Protein AF-A0A2N9M0S9-F1 (afdb_monomer)

pLDDT: mean 70.55, std 29.04, range [29.02, 98.88]

Sequence (206 aa):
MAILRTVIAQSRFFISEGKENEMFEHGRRMKRHKRWPGWGDGHPGAPGHAVKNKRIHSGRSGEYCVLVGPIPHIPTKKRGGLVMPTTIGRVECRNFSAPNEVRTFEKGKVEIVNVGGATIGRATFEPGWKWSTCVKPIAKTGSCQAAHFGYQVSGTMVTRMDDGTESTTRAGDAVSLPPGHDAWVVGNEPVVFVDFQGMVDYAKKR

Nearest PDB structures (foldseek):
  2i45-assembly1_A  TM=6.697E-01  e=2.280E-04  Neisseria meningitidis
  2i45-assembly3_E  TM=6.441E-01  e=2.280E-04  Neisseria meningitidis
  2i45-assembly4_H  TM=6.434E-01  e=4.816E-04  Neisseria meningitidis
  3bcw-assembly1_A  TM=4.799E-01  e=2.162E-04  Bordetella bronchiseptica RB50
  1o5u-assembly2_B  TM=5.675E-01  e=7.337E-03  Thermotoga maritima

Foldseek 3Di:
DDDDDDDDDDDDDDDDDDDDDDDDDDDDPDDDDDDDDDDDDDDDDDDDDDDDDDDDDDDDDDDDDDDPDDDPDDPPPPPPPPPPPPPVDDDDDDDLVDAPDWFDKVQKIWGWHQTPNFIKIKIKGFAFDKCVVIQCVQVVDPAAQFWWWWAKQAAKKWKAFQVGDIDIDGHGDTDTGHGGIMMHTDDGMIIIIMTGGRPPCGNPHD

Solvent-accessible surface area (backbone atoms only — not comparable to full-atom values): 13713 Å² total; per-residue (Å²): 136,85,89,84,88,85,90,90,81,88,90,82,87,87,86,77,89,79,80,87,77,88,75,81,89,75,90,75,85,80,77,93,79,78,86,83,83,75,94,76,88,83,86,87,90,83,88,88,82,86,82,87,79,92,79,84,90,81,87,82,92,77,89,82,82,93,75,90,70,84,80,80,82,77,77,82,73,75,78,73,74,82,76,69,81,75,67,80,74,70,92,71,86,82,52,83,92,68,42,79,44,78,42,77,53,64,52,34,40,36,35,28,39,77,49,91,94,42,58,38,24,41,35,40,33,33,54,76,23,32,39,71,74,43,39,26,83,66,68,73,48,95,48,44,70,54,44,37,35,32,40,27,70,33,32,30,38,41,37,35,34,78,90,65,56,72,50,76,50,38,53,76,38,76,45,81,42,68,52,41,28,41,40,32,41,47,66,85,44,45,29,32,36,40,26,64,59,31,48,88,67,58,79,54,83,128

Organism: NCBI:txid2043161

Secondary structure (DSSP, 8-state):
-----------------------------PPP--PPP------------PPP----------------PPPP-----------------------TTS-SEEEEETTEEEEEEEETTEEEEEEEE-TT-BHHHHTHHHH-SSSB---EEEEEEESEEEEEETTS-EEEEETT-EEEE-SSEEEEEESSSPEEEEESSTTSSTT---

Structure (mmCIF, N/CA/C/O backbone):
data_AF-A0A2N9M0S9-F1
#
_entry.id   AF-A0A2N9M0S9-F1
#
loop_
_atom_site.group_PDB
_atom_site.id
_atom_site.type_symbol
_atom_site.label_atom_id
_atom_site.label_alt_id
_atom_site.label_comp_id
_atom_site.label_asym_id
_atom_site.label_entity_id
_atom_site.label_seq_id
_atom_site.pdbx_PDB_ins_code
_atom_site.Cartn_x
_atom_site.Cartn_y
_atom_site.Cartn_z
_atom_site.occupancy
_atom_site.B_iso_or_equiv
_atom_site.auth_seq_id
_atom_site.auth_comp_id
_atom_site.auth_asym_id
_atom_site.auth_atom_id
_atom_site.pdbx_PDB_model_num
ATOM 1 N N . MET A 1 1 ? 54.309 28.432 13.542 1.00 41.88 1 MET A N 1
ATOM 2 C CA . MET A 1 1 ? 53.401 27.853 12.526 1.00 41.88 1 MET A CA 1
ATOM 3 C C . MET A 1 1 ? 53.311 26.354 12.809 1.00 41.88 1 MET A C 1
ATOM 5 O O . MET A 1 1 ? 54.205 25.633 12.415 1.00 41.88 1 MET A O 1
ATOM 9 N N . ALA A 1 2 ? 52.542 25.877 13.788 1.00 37.53 2 ALA A N 1
ATOM 10 C CA . ALA A 1 2 ? 51.081 25.769 13.849 1.00 37.53 2 ALA A CA 1
ATOM 11 C C . ALA A 1 2 ? 50.484 24.848 12.758 1.00 37.53 2 ALA A C 1
ATOM 13 O O . ALA A 1 2 ? 50.582 25.190 11.585 1.00 37.53 2 ALA A O 1
ATOM 14 N N . ILE A 1 3 ? 49.774 23.796 13.228 1.00 40.12 3 ILE A N 1
ATOM 15 C CA . ILE A 1 3 ? 48.717 22.986 12.564 1.00 40.12 3 ILE A CA 1
ATOM 16 C C . ILE A 1 3 ? 49.263 21.752 11.782 1.00 40.12 3 ILE A C 1
ATOM 18 O O . ILE A 1 3 ? 50.132 21.920 10.945 1.00 40.12 3 ILE A O 1
ATOM 22 N N . LEU A 1 4 ? 48.886 20.473 11.996 1.00 40.91 4 LEU A N 1
ATOM 23 C CA . LEU A 1 4 ? 47.647 19.840 12.491 1.00 40.91 4 LEU A CA 1
ATOM 24 C C . LEU A 1 4 ? 47.914 18.431 13.109 1.00 40.91 4 LEU A C 1
ATOM 26 O O . LEU A 1 4 ? 48.741 17.671 12.611 1.00 40.91 4 LEU A O 1
ATOM 30 N N . ARG A 1 5 ? 47.169 18.088 14.172 1.00 44.50 5 ARG A N 1
ATOM 31 C CA . ARG A 1 5 ? 47.018 16.760 14.821 1.00 44.50 5 ARG A CA 1
ATOM 32 C C . ARG A 1 5 ? 46.040 15.883 13.992 1.00 44.50 5 ARG A C 1
ATOM 34 O O . ARG A 1 5 ? 45.264 16.438 13.228 1.00 44.50 5 ARG A O 1
ATOM 41 N N . THR A 1 6 ? 45.997 14.545 14.056 1.00 39.38 6 THR A N 1
ATOM 42 C CA . THR A 1 6 ? 45.173 13.795 15.036 1.00 39.38 6 THR A CA 1
ATOM 43 C C . THR A 1 6 ? 45.183 12.278 14.722 1.00 39.38 6 THR A C 1
ATOM 45 O O . THR A 1 6 ? 44.753 11.866 13.654 1.00 39.38 6 THR A O 1
ATOM 48 N N . VAL A 1 7 ? 45.676 11.492 15.691 1.00 36.69 7 VAL A N 1
ATOM 49 C CA . VAL A 1 7 ? 45.166 10.217 16.263 1.00 36.69 7 VAL A CA 1
ATOM 50 C C . VAL A 1 7 ? 44.719 9.063 15.338 1.00 36.69 7 VAL A C 1
ATOM 52 O O . VAL A 1 7 ? 43.603 9.049 14.833 1.00 36.69 7 VAL A O 1
ATOM 55 N N . ILE A 1 8 ? 45.520 7.987 15.314 1.00 37.22 8 ILE A N 1
ATOM 56 C CA . ILE A 1 8 ? 45.056 6.596 15.154 1.00 37.22 8 ILE A CA 1
ATOM 57 C C . ILE A 1 8 ? 45.648 5.790 16.314 1.00 37.22 8 ILE A C 1
ATOM 59 O O . ILE A 1 8 ? 46.838 5.482 16.313 1.00 37.22 8 ILE A O 1
ATOM 63 N N . ALA A 1 9 ? 44.833 5.467 17.317 1.00 33.12 9 ALA A N 1
ATOM 64 C CA . ALA A 1 9 ? 45.168 4.455 18.309 1.00 33.12 9 ALA A CA 1
ATOM 65 C C . ALA A 1 9 ? 43.898 3.864 18.941 1.00 33.12 9 ALA A C 1
ATOM 67 O O . ALA A 1 9 ? 42.982 4.593 19.301 1.00 33.12 9 ALA A O 1
ATOM 68 N N . GLN A 1 10 ? 43.956 2.543 19.139 1.00 31.34 10 GLN A N 1
ATOM 69 C CA . GLN A 1 10 ? 43.186 1.716 20.077 1.00 31.34 10 GLN A CA 1
ATOM 70 C C . GLN A 1 10 ? 41.799 1.219 19.649 1.00 31.34 10 GLN A C 1
ATOM 72 O O . GLN A 1 10 ? 40.790 1.896 19.781 1.00 31.34 10 GLN A O 1
ATOM 77 N N . SER A 1 11 ? 41.757 -0.061 19.264 1.00 32.09 11 SER A N 1
ATOM 78 C CA . SER A 1 11 ? 40.675 -1.000 19.605 1.00 32.09 11 SER A CA 1
ATOM 79 C C . SER A 1 11 ? 41.199 -2.439 19.484 1.00 32.09 11 SER A C 1
ATOM 81 O O . SER A 1 11 ? 40.995 -3.126 18.487 1.00 32.09 11 SER A O 1
ATOM 83 N N . ARG A 1 12 ? 41.937 -2.894 20.497 1.00 40.06 12 ARG A N 1
ATOM 84 C CA . ARG A 1 12 ? 42.075 -4.315 20.850 1.00 40.06 12 ARG A CA 1
ATOM 85 C C . ARG A 1 12 ? 41.788 -4.416 22.347 1.00 40.06 12 ARG A C 1
ATOM 87 O O . ARG A 1 12 ? 42.143 -3.495 23.071 1.00 40.06 12 ARG A O 1
ATOM 94 N N . PHE A 1 13 ? 41.224 -5.552 22.751 1.00 29.52 13 PHE A N 1
ATOM 95 C CA . PHE A 1 13 ? 40.840 -5.966 24.109 1.00 29.52 13 PHE A CA 1
ATOM 96 C C . PHE A 1 13 ? 39.445 -5.559 24.602 1.00 29.52 13 PHE A C 1
ATOM 98 O O . PHE A 1 13 ? 39.276 -4.598 25.338 1.00 29.52 13 PHE A O 1
ATOM 105 N N . PHE A 1 14 ? 38.467 -6.410 24.280 1.00 30.86 14 PHE A N 1
ATOM 106 C CA . PHE A 1 14 ? 37.635 -7.062 25.297 1.00 30.86 14 PHE A CA 1
ATOM 107 C C . PHE A 1 14 ? 37.153 -8.409 24.724 1.00 30.86 14 PHE A C 1
ATOM 109 O O . PHE A 1 14 ? 36.133 -8.491 24.051 1.00 30.86 14 PHE A O 1
ATOM 116 N N . ILE A 1 15 ? 37.955 -9.462 24.909 1.00 33.12 15 ILE A N 1
ATOM 117 C CA . ILE A 1 15 ? 37.473 -10.847 24.860 1.00 33.12 15 ILE A CA 1
ATOM 118 C C . ILE A 1 15 ? 37.340 -11.236 26.328 1.00 33.12 15 ILE A C 1
ATOM 120 O O . ILE A 1 15 ? 38.349 -11.476 26.986 1.00 33.12 15 ILE A O 1
ATOM 124 N N . SER A 1 16 ? 36.116 -11.211 26.854 1.00 33.72 16 SER A N 1
ATOM 125 C CA . SER A 1 16 ? 35.796 -11.901 28.101 1.00 33.72 16 SER A CA 1
ATOM 126 C C . SER A 1 16 ? 35.038 -13.172 27.755 1.00 33.72 16 SER A C 1
ATOM 128 O O . SER A 1 16 ? 33.966 -13.129 27.152 1.00 33.72 16 SER A O 1
ATOM 130 N N . GLU A 1 17 ? 35.638 -14.284 28.147 1.00 36.75 17 GLU A N 1
ATOM 131 C CA . GLU A 1 17 ? 35.050 -15.612 28.215 1.00 36.75 17 GLU A CA 1
ATOM 132 C C . GLU A 1 17 ? 33.728 -15.592 28.996 1.00 36.75 17 GLU A C 1
ATOM 134 O O . GLU A 1 17 ? 33.606 -14.931 30.029 1.00 36.75 17 GLU A O 1
ATOM 139 N N . GLY A 1 18 ? 32.734 -16.336 28.509 1.00 30.92 18 GLY A N 1
ATOM 140 C CA . GLY A 1 18 ? 31.410 -16.351 29.120 1.00 30.92 18 GLY A CA 1
ATOM 141 C C . GLY A 1 18 ? 30.450 -17.372 28.520 1.00 30.92 18 GLY A C 1
ATOM 142 O O . GLY A 1 18 ? 29.408 -16.988 28.014 1.00 30.92 18 GLY A O 1
ATOM 143 N N . LYS A 1 19 ? 30.817 -18.655 28.627 1.00 35.06 19 LYS A N 1
ATOM 144 C CA . LYS A 1 19 ? 29.935 -19.837 28.734 1.00 35.06 19 LYS A CA 1
ATOM 145 C C . LYS A 1 19 ? 28.853 -20.011 27.656 1.00 35.06 19 LYS A C 1
ATOM 147 O O . LYS A 1 19 ? 27.698 -19.630 27.828 1.00 35.06 19 LYS A O 1
ATOM 152 N N . GLU A 1 20 ? 29.229 -20.731 26.603 1.00 34.38 20 GLU A N 1
ATOM 153 C CA . GLU A 1 20 ? 28.289 -21.471 25.764 1.00 34.38 20 GLU A CA 1
ATOM 154 C C . GLU A 1 20 ? 27.686 -22.620 26.584 1.00 34.38 20 GLU A C 1
ATOM 156 O O . GLU A 1 20 ? 28.400 -23.464 27.126 1.00 34.38 20 GLU A O 1
ATOM 161 N N . ASN A 1 21 ? 26.361 -22.604 26.716 1.00 32.84 21 ASN A N 1
ATOM 162 C CA . ASN A 1 21 ? 25.599 -23.689 27.310 1.00 32.84 21 ASN A CA 1
ATOM 163 C C . ASN A 1 21 ? 25.527 -24.867 26.337 1.00 32.84 21 ASN A C 1
ATOM 165 O O . ASN A 1 21 ? 25.178 -24.711 25.166 1.00 32.84 21 ASN A O 1
ATOM 169 N N . GLU A 1 22 ? 25.805 -26.042 26.890 1.00 33.47 22 GLU A N 1
ATOM 170 C CA . GLU A 1 22 ? 25.555 -27.364 26.336 1.00 33.47 22 GLU A CA 1
ATOM 171 C C . GLU A 1 22 ? 24.179 -27.448 25.658 1.00 33.47 22 GLU A C 1
ATOM 173 O O . GLU A 1 22 ? 23.135 -27.327 26.301 1.00 33.47 22 GLU A O 1
ATOM 178 N N . MET A 1 23 ? 24.166 -27.735 24.356 1.00 31.09 23 MET A N 1
ATOM 179 C CA . MET A 1 23 ? 23.017 -28.362 23.713 1.00 31.09 23 MET A CA 1
ATOM 180 C C . MET A 1 23 ? 23.397 -29.783 23.326 1.00 31.09 23 MET A C 1
ATOM 182 O O . MET A 1 23 ? 24.217 -30.026 22.444 1.00 31.09 23 MET A O 1
ATOM 186 N N . PHE A 1 24 ? 22.762 -30.700 24.048 1.00 30.70 24 PHE A N 1
ATOM 187 C CA . PHE A 1 24 ? 22.752 -32.136 23.855 1.00 30.70 24 PHE A CA 1
ATOM 188 C C . PHE A 1 24 ? 22.656 -32.547 22.382 1.00 30.70 24 PHE A C 1
ATOM 190 O O . PHE A 1 24 ? 21.741 -32.161 21.650 1.00 30.70 24 PHE A O 1
ATOM 197 N N . GLU A 1 25 ? 23.565 -33.443 22.001 1.00 32.78 25 GLU A N 1
ATOM 198 C CA . GLU A 1 25 ? 23.401 -34.356 20.882 1.00 32.78 25 GLU A CA 1
ATOM 199 C C . GLU A 1 25 ? 22.071 -35.101 21.007 1.00 32.78 25 GLU A C 1
ATOM 201 O O . GLU A 1 25 ? 21.871 -35.847 21.959 1.00 32.78 25 GLU A O 1
ATOM 206 N N . HIS A 1 26 ? 21.197 -34.981 20.009 1.00 35.78 26 HIS A N 1
ATOM 207 C CA . HIS A 1 26 ? 20.293 -36.057 19.607 1.00 35.78 26 HIS A CA 1
ATOM 208 C C . HIS A 1 26 ? 20.292 -36.123 18.080 1.00 35.78 26 HIS A C 1
ATOM 210 O O . HIS A 1 26 ? 19.518 -35.469 17.380 1.00 35.78 26 HIS A O 1
ATOM 216 N N . GLY A 1 27 ? 21.205 -36.941 17.557 1.00 31.27 27 GLY A N 1
ATOM 217 C CA . GLY A 1 27 ? 21.212 -37.334 16.161 1.00 31.27 27 GLY A CA 1
ATOM 218 C C . GLY A 1 27 ? 19.911 -38.048 15.798 1.00 31.27 27 GLY A C 1
ATOM 219 O O . GLY A 1 27 ? 19.602 -39.121 16.314 1.00 31.27 27 GLY A O 1
ATOM 220 N N . ARG A 1 28 ? 19.164 -37.497 14.840 1.00 35.06 28 ARG A N 1
ATOM 221 C CA . ARG A 1 28 ? 18.176 -38.269 14.082 1.00 35.06 28 ARG A CA 1
ATOM 222 C C . ARG A 1 28 ? 18.403 -38.057 12.591 1.00 35.06 28 ARG A C 1
ATOM 224 O O . ARG A 1 28 ? 17.816 -37.205 11.936 1.00 35.06 28 ARG A O 1
ATOM 231 N N . ARG A 1 29 ? 19.308 -38.887 12.072 1.00 32.12 29 ARG A N 1
ATOM 232 C CA . ARG A 1 29 ? 19.554 -39.162 10.654 1.00 32.12 29 ARG A CA 1
ATOM 233 C C . ARG A 1 29 ? 18.227 -39.503 9.964 1.00 32.12 29 ARG A C 1
ATOM 235 O O . ARG A 1 29 ? 17.741 -40.627 10.092 1.00 32.12 29 ARG A O 1
ATOM 242 N N . MET A 1 30 ? 17.637 -38.558 9.228 1.00 30.66 30 MET A N 1
ATOM 243 C CA . MET A 1 30 ? 16.519 -38.872 8.336 1.00 30.66 30 MET A CA 1
ATOM 244 C C . MET A 1 30 ? 17.026 -39.728 7.174 1.00 30.66 30 MET A C 1
ATOM 246 O O . MET A 1 30 ? 17.926 -39.357 6.419 1.00 30.66 30 MET A O 1
ATOM 250 N N . LYS A 1 31 ? 16.461 -40.931 7.082 1.00 36.06 31 LYS A N 1
ATOM 251 C CA . LYS A 1 31 ? 16.725 -41.908 6.032 1.00 36.06 31 LYS A CA 1
ATOM 252 C C . LYS A 1 31 ? 16.157 -41.398 4.706 1.00 36.06 31 LYS A C 1
ATOM 254 O O . LYS A 1 31 ? 14.973 -41.097 4.606 1.00 36.06 31 LYS A O 1
ATOM 259 N N . ARG A 1 32 ? 17.005 -41.376 3.675 1.00 39.75 32 ARG A N 1
ATOM 260 C CA . ARG A 1 32 ? 16.612 -41.276 2.264 1.00 39.75 32 ARG A CA 1
ATOM 261 C C . ARG A 1 32 ? 15.725 -42.469 1.879 1.00 39.75 32 ARG A C 1
ATOM 263 O O . ARG A 1 32 ? 16.196 -43.599 1.867 1.00 39.75 32 ARG A O 1
ATOM 270 N N . HIS A 1 33 ? 14.480 -42.197 1.509 1.00 34.78 33 HIS A N 1
ATOM 271 C CA . HIS A 1 33 ? 13.558 -43.042 0.737 1.00 34.78 33 HIS A CA 1
ATOM 272 C C . HIS A 1 33 ? 12.594 -42.060 0.043 1.00 34.78 33 HIS A C 1
ATOM 274 O O . HIS A 1 33 ? 12.231 -41.068 0.655 1.00 34.78 33 HIS A O 1
ATOM 280 N N . LYS A 1 34 ? 12.131 -42.183 -1.199 1.00 36.47 34 LYS A N 1
ATOM 281 C CA . LYS A 1 34 ? 12.234 -43.176 -2.267 1.00 36.47 34 LYS A CA 1
ATOM 282 C C . LYS A 1 34 ? 11.991 -42.411 -3.582 1.00 36.47 34 LYS A C 1
ATOM 284 O O . LYS A 1 34 ? 11.296 -41.403 -3.617 1.00 36.47 34 LYS A O 1
ATOM 289 N N . ARG A 1 35 ? 12.601 -42.928 -4.640 1.00 29.08 35 ARG A N 1
ATOM 290 C CA . ARG A 1 35 ? 12.511 -42.543 -6.052 1.00 29.08 35 ARG A CA 1
ATOM 291 C C . ARG A 1 35 ? 11.054 -42.381 -6.528 1.00 29.08 35 ARG A C 1
ATOM 293 O O . ARG A 1 35 ? 10.244 -43.272 -6.295 1.00 29.08 35 ARG A O 1
ATOM 300 N N . TRP A 1 36 ? 10.768 -41.274 -7.215 1.00 30.86 36 TRP A N 1
ATOM 301 C CA . TRP A 1 36 ? 9.537 -41.047 -7.984 1.00 30.86 36 TRP A CA 1
ATOM 302 C C . TRP A 1 36 ? 9.470 -42.027 -9.171 1.00 30.86 36 TRP A C 1
ATOM 304 O O . TRP A 1 36 ? 10.466 -42.136 -9.895 1.00 30.86 36 TRP A O 1
ATOM 314 N N . PRO A 1 37 ? 8.354 -42.738 -9.407 1.00 36.66 37 PRO A N 1
ATOM 315 C CA . PRO A 1 37 ? 8.191 -43.530 -10.615 1.00 36.66 37 PRO A CA 1
ATOM 316 C C . PRO A 1 37 ? 7.578 -42.693 -11.747 1.00 36.66 37 PRO A C 1
ATOM 318 O O . PRO A 1 37 ? 6.464 -42.196 -11.633 1.00 36.66 37 PRO A O 1
ATOM 321 N N . GLY A 1 38 ? 8.370 -42.551 -12.813 1.00 30.20 38 GLY A N 1
ATOM 322 C CA . GLY A 1 38 ? 7.999 -42.725 -14.222 1.00 30.20 38 GLY A CA 1
ATOM 323 C C . GLY A 1 38 ? 6.682 -42.142 -14.733 1.00 30.20 38 GLY A C 1
ATOM 324 O O . GLY A 1 38 ? 5.616 -42.704 -14.507 1.00 30.20 38 GLY A O 1
ATOM 325 N N . TRP A 1 39 ? 6.810 -41.113 -15.571 1.00 30.34 39 TRP A N 1
ATOM 326 C CA . TRP A 1 39 ? 5.882 -40.852 -16.668 1.00 30.34 39 TRP A CA 1
ATOM 327 C C . TRP A 1 39 ? 6.002 -41.998 -17.680 1.00 30.34 39 TRP A C 1
ATOM 329 O O . TRP A 1 39 ? 7.109 -42.305 -18.123 1.00 30.34 39 TRP A O 1
ATOM 339 N N . GLY A 1 40 ? 4.886 -42.655 -17.985 1.00 31.81 40 GLY A N 1
ATOM 340 C CA . GLY A 1 40 ? 4.787 -43.716 -18.979 1.00 31.81 40 GLY A CA 1
ATOM 341 C C . GLY A 1 40 ? 3.592 -43.455 -19.887 1.00 31.81 40 GLY A C 1
ATOM 342 O O . GLY A 1 40 ? 2.483 -43.223 -19.409 1.00 31.81 40 GLY A O 1
ATOM 343 N N . ASP A 1 41 ? 3.870 -43.449 -21.183 1.00 40.00 41 ASP A N 1
ATOM 344 C CA . ASP A 1 41 ? 2.952 -43.216 -22.291 1.00 40.00 41 ASP A CA 1
ATOM 345 C C . ASP A 1 41 ? 1.941 -44.371 -22.477 1.00 40.00 41 ASP A C 1
ATOM 347 O O . ASP A 1 41 ? 2.271 -45.530 -22.228 1.00 40.00 41 ASP A O 1
ATOM 351 N N . GLY A 1 42 ? 0.748 -44.071 -23.018 1.00 30.19 42 GLY A N 1
ATOM 352 C CA . GLY A 1 42 ? -0.030 -45.035 -23.823 1.00 30.19 42 GLY A CA 1
ATOM 353 C C . GLY A 1 42 ? -1.433 -45.446 -23.331 1.00 30.19 42 GLY A C 1
ATOM 354 O O . GLY A 1 42 ? -1.583 -46.255 -22.425 1.00 30.19 42 GLY A O 1
ATOM 355 N N . HIS A 1 43 ? -2.461 -44.940 -24.028 1.00 34.31 43 HIS A N 1
ATOM 356 C CA . HIS A 1 43 ? -3.858 -45.432 -24.142 1.00 34.31 43 HIS A CA 1
ATOM 357 C C . HIS A 1 43 ? -3.949 -46.892 -24.689 1.00 34.31 43 HIS A C 1
ATOM 359 O O . HIS A 1 43 ? -2.917 -47.347 -25.182 1.00 34.31 43 HIS A O 1
ATOM 365 N N . PRO A 1 44 ? -5.115 -47.620 -24.731 1.00 42.62 44 PRO A N 1
ATOM 366 C CA . PRO A 1 44 ? -6.506 -47.130 -24.904 1.00 42.62 44 PRO A CA 1
ATOM 367 C C . PRO A 1 44 ? -7.668 -47.903 -24.206 1.00 42.62 44 PRO A C 1
ATOM 369 O O . PRO A 1 44 ? -7.521 -49.025 -23.738 1.00 42.62 44 PRO A O 1
ATOM 372 N N . GLY A 1 45 ? -8.879 -47.318 -24.273 1.00 29.02 45 GLY A N 1
ATOM 373 C CA . GLY A 1 45 ? -10.143 -48.060 -24.446 1.00 29.02 45 GLY A CA 1
ATOM 374 C C . GLY A 1 45 ? -11.099 -48.162 -23.246 1.00 29.02 45 GLY A C 1
ATOM 375 O O . GLY A 1 45 ? -10.924 -49.012 -22.382 1.00 29.02 45 GLY A O 1
ATOM 376 N N . ALA A 1 46 ? -12.195 -47.392 -23.262 1.00 36.81 46 ALA A N 1
ATOM 377 C CA . ALA A 1 46 ? -13.407 -47.691 -22.488 1.00 36.81 46 ALA A CA 1
ATOM 378 C C . ALA A 1 46 ? -14.667 -47.417 -23.345 1.00 36.81 46 ALA A C 1
ATOM 380 O O . ALA A 1 46 ? -14.691 -46.411 -24.061 1.00 36.81 46 ALA A O 1
ATOM 381 N N . PRO A 1 47 ? -15.692 -48.296 -23.330 1.00 39.25 47 PRO A N 1
ATOM 382 C CA . PRO A 1 47 ? -16.825 -48.235 -24.252 1.00 39.25 47 PRO A CA 1
ATOM 383 C C . PRO A 1 47 ? -17.960 -47.322 -23.766 1.00 39.25 47 PRO A C 1
ATOM 385 O O . PRO A 1 47 ? -18.269 -47.241 -22.578 1.00 39.25 47 PRO A O 1
ATOM 388 N N . GLY A 1 48 ? -18.600 -46.649 -24.725 1.00 30.33 48 GLY A N 1
ATOM 389 C CA . GLY A 1 48 ? -19.729 -45.751 -24.505 1.00 30.33 48 GLY A CA 1
ATOM 390 C C . GLY A 1 48 ? -21.062 -46.474 -24.301 1.00 30.33 48 GLY A C 1
ATOM 391 O O . GLY A 1 48 ? -21.389 -47.420 -25.014 1.00 30.33 48 GLY A O 1
ATOM 392 N N . HIS A 1 49 ? -21.870 -45.957 -23.375 1.00 34.59 49 HIS A N 1
ATOM 393 C CA . HIS A 1 49 ? -23.296 -46.257 -23.267 1.00 34.59 49 HIS A CA 1
ATOM 394 C C . HIS A 1 49 ? -24.113 -45.045 -23.724 1.00 34.59 49 HIS A C 1
ATOM 396 O O . HIS A 1 49 ? -24.115 -43.990 -23.092 1.00 34.59 49 HIS A O 1
ATOM 402 N N . ALA A 1 50 ? -24.809 -45.214 -24.848 1.00 33.78 50 ALA A N 1
ATOM 403 C CA . ALA A 1 50 ? -25.740 -44.246 -25.407 1.00 33.78 50 ALA A CA 1
ATOM 404 C C . ALA A 1 50 ? -27.090 -44.307 -24.671 1.00 33.78 50 ALA A C 1
ATOM 406 O O . ALA A 1 50 ? -27.776 -45.331 -24.695 1.00 33.78 50 ALA A O 1
ATOM 407 N N . VAL A 1 51 ? -27.497 -43.193 -24.061 1.00 39.00 51 VAL A N 1
ATOM 408 C CA . VAL A 1 51 ? -28.852 -43.000 -23.528 1.00 39.00 51 VAL A CA 1
ATOM 409 C C . VAL A 1 51 ? -29.711 -42.351 -24.612 1.00 39.00 51 VAL A C 1
ATOM 411 O O . VAL A 1 51 ? -29.439 -41.247 -25.080 1.00 39.00 51 VAL A O 1
ATOM 414 N N . LYS A 1 52 ? -30.750 -43.074 -25.036 1.00 35.69 52 LYS A N 1
ATOM 415 C CA . LYS A 1 52 ? -31.770 -42.628 -25.991 1.00 35.69 52 LYS A CA 1
ATOM 416 C C . LYS A 1 52 ? -32.667 -41.584 -25.327 1.00 35.69 52 LYS A C 1
ATOM 418 O O . LYS A 1 52 ? -33.273 -41.888 -24.306 1.00 35.69 52 LYS A O 1
ATOM 423 N N . ASN A 1 53 ? -32.847 -40.423 -25.957 1.00 34.44 53 ASN A N 1
ATOM 424 C CA . ASN A 1 53 ? -33.936 -39.509 -25.616 1.00 34.44 53 ASN A CA 1
ATOM 425 C C . ASN A 1 53 ? -34.836 -39.289 -26.838 1.00 34.44 53 ASN A C 1
ATOM 427 O O . ASN A 1 53 ? -34.454 -38.649 -27.815 1.00 34.44 53 ASN A O 1
ATOM 431 N N . LYS A 1 54 ? -36.040 -39.869 -26.773 1.00 37.03 54 LYS A N 1
ATOM 432 C CA . LYS A 1 54 ? -37.159 -39.599 -27.682 1.00 37.03 54 LYS A CA 1
ATOM 433 C C . LYS A 1 54 ? -37.615 -38.155 -27.470 1.00 37.03 54 LYS A C 1
ATOM 435 O O . LYS A 1 54 ? -37.915 -37.777 -26.340 1.00 37.03 54 LYS A O 1
ATOM 440 N N . ARG A 1 55 ? -37.762 -37.384 -28.550 1.00 35.66 55 ARG A N 1
ATOM 441 C CA . ARG A 1 55 ? -38.577 -36.165 -28.542 1.00 35.66 55 ARG A CA 1
ATOM 442 C C . ARG A 1 55 ? -39.669 -36.256 -29.599 1.00 35.66 55 ARG A C 1
ATOM 444 O O . ARG A 1 55 ? -39.467 -36.771 -30.692 1.00 35.66 55 ARG A O 1
ATOM 451 N N . ILE A 1 56 ? -40.835 -35.827 -29.149 1.00 38.59 56 ILE A N 1
ATOM 452 C CA . ILE A 1 56 ? -42.175 -35.993 -29.697 1.00 38.59 56 ILE A CA 1
ATOM 453 C C . ILE A 1 56 ? -42.385 -35.072 -30.907 1.00 38.59 56 ILE A C 1
ATOM 455 O O . ILE A 1 56 ? -41.898 -33.943 -30.920 1.00 38.59 56 ILE A O 1
ATOM 459 N N . HIS A 1 57 ? -43.128 -35.565 -31.901 1.00 33.25 57 HIS A N 1
ATOM 460 C CA . HIS A 1 57 ? -43.620 -34.799 -33.043 1.00 33.25 57 HIS A CA 1
ATOM 461 C C . HIS A 1 57 ? -44.716 -33.806 -32.635 1.00 33.25 57 HIS A C 1
ATOM 463 O O . HIS A 1 57 ? -45.694 -34.186 -31.995 1.00 33.25 57 HIS A O 1
ATOM 469 N N . SER A 1 58 ? -44.623 -32.577 -33.136 1.00 38.31 58 SER A N 1
ATOM 470 C CA . SER A 1 58 ? -45.789 -31.762 -33.479 1.00 38.31 58 SER A CA 1
ATOM 471 C C . SER A 1 58 ? -45.548 -31.147 -34.858 1.00 38.31 58 SER A C 1
ATOM 473 O O . SER A 1 58 ? -44.535 -30.496 -35.105 1.00 38.31 58 SER A O 1
ATOM 475 N N . GLY A 1 59 ? -46.444 -31.444 -35.798 1.00 31.91 59 GLY A N 1
ATOM 476 C CA . GLY A 1 59 ? -46.430 -30.869 -37.136 1.00 31.91 59 GLY A CA 1
ATOM 477 C C . GLY A 1 59 ? -47.222 -29.568 -37.199 1.00 31.91 59 GLY A C 1
ATOM 478 O O . GLY A 1 59 ? -48.210 -29.410 -36.487 1.00 31.91 59 GLY A O 1
ATOM 479 N N . ARG A 1 60 ? -46.842 -28.682 -38.121 1.00 37.31 60 ARG A N 1
ATOM 480 C CA . ARG A 1 60 ? -47.770 -28.111 -39.104 1.00 37.31 60 ARG A CA 1
ATOM 481 C C . ARG A 1 60 ? -47.001 -27.424 -40.229 1.00 37.31 60 ARG A C 1
ATOM 483 O O . ARG A 1 60 ? -45.991 -26.768 -40.016 1.00 37.31 60 ARG A O 1
ATOM 490 N N . SER A 1 61 ? -47.529 -27.656 -41.417 1.00 35.81 61 SER A N 1
ATOM 491 C CA . SER A 1 61 ? -47.172 -27.154 -42.734 1.00 35.81 61 SER A CA 1
ATOM 492 C C . SER A 1 61 ? -47.191 -25.628 -42.840 1.00 35.81 61 SER A C 1
ATOM 494 O O . SER A 1 61 ? -48.160 -24.991 -42.431 1.00 35.81 61 SER A O 1
ATOM 496 N N . GLY A 1 62 ? -46.172 -25.087 -43.501 1.00 32.91 62 GLY A N 1
ATOM 497 C CA . GLY A 1 62 ? -46.167 -23.767 -44.116 1.00 32.91 62 GLY A CA 1
ATOM 498 C C . GLY A 1 62 ? -45.141 -23.784 -45.242 1.00 32.91 62 GLY A C 1
ATOM 499 O O . GLY A 1 62 ? -43.946 -23.878 -44.977 1.00 32.91 62 GLY A O 1
ATOM 500 N N . GLU A 1 63 ? -45.625 -23.797 -46.482 1.00 37.62 63 GLU A N 1
ATOM 501 C CA . GLU A 1 63 ? -44.846 -23.559 -47.701 1.00 37.62 63 GLU A CA 1
ATOM 502 C C . GLU A 1 63 ? -44.049 -22.248 -47.597 1.00 37.62 63 GLU A C 1
ATOM 504 O O . GLU A 1 63 ? -44.399 -21.402 -46.788 1.00 37.62 63 GLU A O 1
ATOM 509 N N . TYR A 1 64 ? -42.965 -22.097 -48.368 1.00 32.44 64 TYR A N 1
ATOM 510 C CA . TYR A 1 64 ? -42.765 -21.012 -49.347 1.00 32.44 64 TYR A CA 1
ATOM 511 C C . TYR A 1 64 ? -41.333 -21.062 -49.928 1.00 32.44 64 TYR A C 1
ATOM 513 O O . TYR A 1 64 ? -40.343 -20.857 -49.234 1.00 32.44 64 TYR A O 1
ATOM 521 N N . CYS A 1 65 ? -41.280 -21.293 -51.244 1.00 29.33 65 CYS A N 1
ATOM 522 C CA . CYS A 1 65 ? -40.353 -20.721 -52.228 1.00 29.33 65 CYS A CA 1
ATOM 523 C C . CYS A 1 65 ? -38.826 -20.901 -52.048 1.00 29.33 65 CYS A C 1
ATOM 525 O O . CYS A 1 65 ? -38.134 -20.086 -51.442 1.00 29.33 65 CYS A O 1
ATOM 527 N N . VAL A 1 66 ? -38.269 -21.906 -52.734 1.00 35.81 66 VAL A N 1
ATOM 528 C CA . VAL A 1 66 ? -36.843 -21.959 -53.105 1.00 35.81 66 VAL A CA 1
ATOM 529 C C . VAL A 1 66 ? -36.561 -20.923 -54.198 1.00 35.81 66 VAL A C 1
ATOM 531 O O . VAL A 1 66 ? -36.790 -21.170 -55.379 1.00 35.81 66 VAL A O 1
ATOM 534 N N . LEU A 1 67 ? -36.036 -19.763 -53.803 1.00 39.28 67 LEU A N 1
ATOM 535 C CA . LEU A 1 67 ? -35.335 -18.855 -54.710 1.00 39.28 67 LEU A CA 1
ATOM 536 C C . LEU A 1 67 ? -33.833 -19.140 -54.612 1.00 39.28 67 LEU A C 1
ATOM 538 O O . LEU A 1 67 ? -33.158 -18.726 -53.672 1.00 39.28 67 LEU A O 1
ATOM 542 N N . VAL A 1 68 ? -33.312 -19.869 -55.596 1.00 43.66 68 VAL A N 1
ATOM 543 C CA . VAL A 1 68 ? -31.872 -20.012 -55.846 1.00 43.66 68 VAL A CA 1
ATOM 544 C C . VAL A 1 68 ? -31.328 -18.695 -56.408 1.00 43.66 68 VAL A C 1
ATOM 546 O O . VAL A 1 68 ? -31.314 -18.472 -57.614 1.00 43.66 68 VAL A O 1
ATOM 549 N N . GLY A 1 69 ? -30.915 -17.794 -55.517 1.00 39.59 69 GLY A N 1
ATOM 550 C CA . GLY A 1 69 ? -30.103 -16.623 -55.858 1.00 39.59 69 GLY A CA 1
ATOM 551 C C . GLY A 1 69 ? -28.599 -16.941 -55.790 1.00 39.59 69 GLY A C 1
ATOM 552 O O . GLY A 1 69 ? -28.199 -17.798 -54.997 1.00 39.59 69 GLY A O 1
ATOM 553 N N . PRO A 1 70 ? -27.744 -16.285 -56.597 1.00 47.41 70 PRO A N 1
ATOM 554 C CA . PRO A 1 70 ? -26.303 -16.518 -56.580 1.00 47.41 70 PRO A CA 1
ATOM 555 C C . PRO A 1 70 ? -25.677 -16.081 -55.247 1.00 47.41 70 PRO A C 1
ATOM 557 O O . PRO A 1 70 ? -25.985 -15.019 -54.707 1.00 47.41 70 PRO A O 1
ATOM 560 N N . ILE A 1 71 ? -24.771 -16.917 -54.736 1.00 48.06 71 ILE A N 1
ATOM 561 C CA . ILE A 1 71 ? -23.989 -16.688 -53.516 1.00 48.06 71 ILE A CA 1
ATOM 562 C C . ILE A 1 71 ? -23.166 -15.397 -53.694 1.00 48.06 71 ILE A C 1
ATOM 564 O O . ILE A 1 71 ? -22.345 -15.340 -54.612 1.00 48.06 71 ILE A O 1
ATOM 568 N N . PRO A 1 72 ? -23.323 -14.363 -52.847 1.00 39.41 72 PRO A N 1
ATOM 569 C CA . PRO A 1 72 ? -22.453 -13.201 -52.911 1.00 39.41 72 PRO A CA 1
ATOM 570 C C . PRO A 1 72 ? -21.028 -13.609 -52.524 1.00 39.41 72 PRO A C 1
AT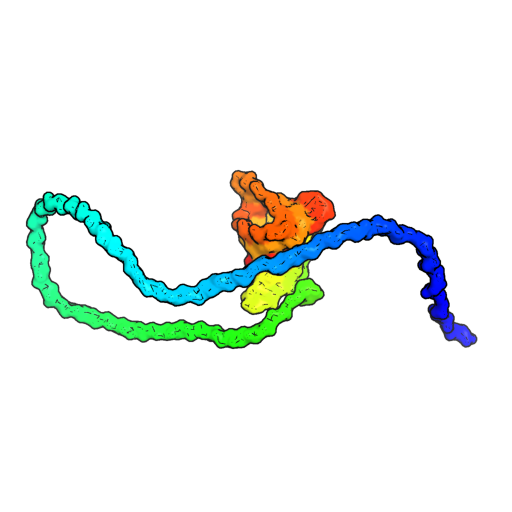OM 572 O O . PRO A 1 72 ? -20.787 -14.219 -51.481 1.00 39.41 72 PRO A O 1
ATOM 575 N N . HIS A 1 73 ? -20.076 -13.269 -53.391 1.00 43.91 73 HIS A N 1
ATOM 576 C CA . HIS A 1 73 ? -18.654 -13.495 -53.184 1.00 43.91 73 HIS A CA 1
ATOM 577 C C . HIS A 1 73 ? -18.199 -12.751 -51.919 1.00 43.91 73 HIS A C 1
ATOM 579 O O . HIS A 1 73 ? -18.082 -11.527 -51.904 1.00 43.91 73 HIS A O 1
ATOM 585 N N . ILE A 1 74 ? -17.929 -13.493 -50.844 1.00 49.81 74 ILE A N 1
ATOM 586 C CA . ILE A 1 74 ? -17.293 -12.953 -49.641 1.00 49.81 74 ILE A CA 1
ATOM 587 C C . ILE A 1 74 ? -15.847 -12.601 -50.029 1.00 49.81 74 ILE A C 1
ATOM 589 O O . ILE A 1 74 ? -15.127 -13.490 -50.499 1.00 49.81 74 ILE A O 1
ATOM 593 N N . PRO A 1 75 ? -15.380 -11.351 -49.865 1.00 41.69 75 PRO A N 1
ATOM 594 C CA . PRO A 1 75 ? -13.977 -11.046 -50.063 1.00 41.69 75 PRO A CA 1
ATOM 595 C C . PRO A 1 75 ? -13.200 -11.682 -48.912 1.00 41.69 75 PRO A C 1
ATOM 597 O O . PRO A 1 75 ? -13.421 -11.365 -47.741 1.00 41.69 75 PRO A O 1
ATOM 600 N N . THR A 1 76 ? -12.274 -12.586 -49.229 1.00 47.31 76 THR A N 1
ATOM 601 C CA . THR A 1 76 ? -11.329 -13.128 -48.252 1.00 47.31 76 THR A CA 1
ATOM 602 C C . THR A 1 76 ? -10.417 -11.993 -47.791 1.00 47.31 76 THR A C 1
ATOM 604 O O . THR A 1 76 ? -9.388 -11.711 -48.408 1.00 47.31 76 THR A O 1
ATOM 607 N N . LYS A 1 77 ? -10.801 -11.302 -46.712 1.00 44.47 77 LYS A N 1
ATOM 608 C CA . LYS A 1 77 ? -9.925 -10.360 -46.018 1.00 44.47 77 LYS A CA 1
ATOM 609 C C . LYS A 1 77 ? -8.694 -11.153 -45.591 1.00 44.47 77 LYS A C 1
ATOM 611 O O . LYS A 1 77 ? -8.787 -12.012 -44.713 1.00 44.47 77 LYS A O 1
ATOM 616 N N . LYS A 1 78 ? -7.559 -10.903 -46.258 1.00 45.47 78 LYS A N 1
ATOM 617 C CA . LYS A 1 78 ? -6.246 -11.411 -45.853 1.00 45.47 78 LYS A CA 1
ATOM 618 C C . LYS A 1 78 ? -6.132 -11.166 -44.352 1.00 45.47 78 LYS A C 1
ATOM 620 O O . LYS A 1 78 ? -6.180 -10.016 -43.914 1.00 45.47 78 LYS A O 1
ATOM 625 N N . ARG A 1 79 ? -6.054 -12.244 -43.567 1.00 49.75 79 ARG A N 1
ATOM 626 C CA . ARG A 1 79 ? -5.692 -12.161 -42.154 1.00 49.75 79 ARG A CA 1
ATOM 627 C C . ARG A 1 79 ? -4.284 -11.585 -42.143 1.00 49.75 79 ARG A C 1
ATOM 629 O O . ARG A 1 79 ? -3.326 -12.303 -42.407 1.00 49.75 79 ARG A O 1
ATOM 636 N N . GLY A 1 80 ? -4.183 -10.271 -41.952 1.00 41.88 80 GLY A N 1
ATOM 637 C CA . GLY A 1 80 ? -2.933 -9.637 -41.581 1.00 41.88 80 GLY A CA 1
ATOM 638 C C . GLY A 1 80 ? -2.479 -10.356 -40.328 1.00 41.88 80 GLY A C 1
ATOM 639 O O . GLY A 1 80 ? -3.159 -10.285 -39.304 1.00 41.88 80 GLY A O 1
ATOM 640 N N . GLY A 1 81 ? -1.418 -11.151 -40.462 1.00 44.22 81 GLY A N 1
ATOM 641 C CA . GLY A 1 81 ? -0.760 -11.758 -39.325 1.00 44.22 81 GLY A CA 1
ATOM 642 C C . GLY A 1 81 ? -0.469 -10.633 -38.355 1.00 44.22 81 GLY A C 1
ATOM 643 O O . GLY A 1 81 ? 0.175 -9.648 -38.721 1.00 44.22 81 GLY A O 1
ATOM 644 N N . LEU A 1 82 ? -1.022 -10.747 -37.155 1.00 42.31 82 LEU A N 1
ATOM 645 C CA . LEU A 1 82 ? -0.622 -9.921 -36.043 1.00 42.31 82 LEU A CA 1
ATOM 646 C C . LEU A 1 82 ? 0.848 -10.274 -35.794 1.00 42.31 82 LEU A C 1
ATOM 648 O O . LEU A 1 82 ? 1.160 -11.222 -35.079 1.00 42.31 82 LEU A O 1
ATOM 652 N N . VAL A 1 83 ? 1.749 -9.566 -36.473 1.00 51.94 83 VAL A N 1
ATOM 653 C CA . VAL A 1 83 ? 3.155 -9.503 -36.108 1.00 51.94 83 VAL A CA 1
ATOM 654 C C . VAL A 1 83 ? 3.177 -8.782 -34.774 1.00 51.94 83 VAL A C 1
ATOM 656 O O . VAL A 1 83 ? 3.282 -7.563 -34.694 1.00 51.94 83 VAL A O 1
ATOM 659 N N . MET A 1 84 ? 2.983 -9.548 -33.705 1.00 50.06 84 MET A N 1
ATOM 660 C CA . MET A 1 84 ? 3.458 -9.131 -32.403 1.00 50.06 84 MET A CA 1
ATOM 661 C C . MET A 1 84 ? 4.956 -8.942 -32.591 1.00 50.06 84 MET A C 1
ATOM 663 O O . MET A 1 84 ? 5.617 -9.896 -33.013 1.00 50.06 84 MET A O 1
ATOM 667 N N . PRO A 1 85 ? 5.505 -7.733 -32.387 1.00 49.69 85 PRO A N 1
ATOM 668 C CA . PRO A 1 85 ? 6.938 -7.618 -32.299 1.00 49.69 85 PRO A CA 1
ATOM 669 C C . PRO A 1 85 ? 7.324 -8.464 -31.092 1.00 49.69 85 PRO A C 1
ATOM 671 O O . PRO A 1 85 ? 7.153 -8.059 -29.944 1.00 49.69 85 PRO A O 1
ATOM 674 N N . THR A 1 86 ? 7.819 -9.672 -31.351 1.00 51.94 86 THR A N 1
ATOM 675 C CA . THR A 1 86 ? 8.657 -10.382 -30.401 1.00 51.94 86 THR A CA 1
ATOM 676 C C . THR A 1 86 ? 9.936 -9.566 -30.349 1.00 51.94 86 THR A C 1
ATOM 678 O O . THR A 1 86 ? 10.941 -9.906 -30.970 1.00 51.94 86 THR A O 1
ATOM 681 N N . THR A 1 87 ? 9.885 -8.419 -29.666 1.00 58.66 87 THR A N 1
ATOM 682 C CA . THR A 1 87 ? 11.085 -7.825 -29.109 1.00 58.66 87 THR A CA 1
ATOM 683 C C . THR A 1 87 ? 11.701 -8.965 -28.331 1.00 58.66 87 THR A C 1
ATOM 685 O O . THR A 1 87 ? 11.101 -9.459 -27.376 1.00 58.66 87 THR A O 1
ATOM 688 N N . ILE A 1 88 ? 12.835 -9.469 -28.808 1.00 62.41 88 ILE A N 1
ATOM 689 C CA . ILE A 1 88 ? 13.621 -10.435 -28.061 1.00 62.41 88 ILE A CA 1
ATOM 690 C C . ILE A 1 88 ? 14.010 -9.678 -26.797 1.00 62.41 88 ILE A C 1
ATOM 692 O O . ILE A 1 88 ? 14.873 -8.802 -26.829 1.00 62.41 88 ILE A O 1
ATOM 696 N N . GLY A 1 89 ? 13.245 -9.907 -25.730 1.00 69.50 89 GLY A N 1
ATOM 697 C CA . GLY A 1 89 ? 13.359 -9.156 -24.496 1.00 69.50 89 GLY A CA 1
ATOM 698 C C . GLY A 1 89 ? 14.764 -9.353 -23.964 1.00 69.50 89 GLY A C 1
ATOM 699 O O . GLY A 1 89 ? 15.153 -10.470 -23.622 1.00 69.50 89 GLY A O 1
ATOM 700 N N . ARG A 1 90 ? 15.551 -8.277 -23.926 1.00 86.00 90 ARG A N 1
ATOM 701 C CA . ARG A 1 90 ? 16.783 -8.282 -23.144 1.00 86.00 90 ARG A CA 1
ATOM 702 C C . ARG A 1 90 ? 16.384 -8.505 -21.684 1.00 86.00 90 ARG A C 1
ATOM 704 O O . ARG A 1 90 ? 15.369 -7.983 -21.235 1.00 86.00 90 ARG A O 1
ATOM 711 N N . VAL A 1 91 ? 17.197 -9.255 -20.944 1.00 92.81 91 VAL A N 1
ATOM 712 C CA . VAL A 1 91 ? 17.050 -9.352 -19.489 1.00 92.81 91 VAL A CA 1
ATOM 713 C C . VAL A 1 91 ? 17.137 -7.946 -18.890 1.00 92.81 91 VAL A C 1
ATOM 715 O O . VAL A 1 91 ? 18.160 -7.271 -19.022 1.00 92.81 91 VAL A O 1
ATOM 718 N N . GLU A 1 92 ? 16.063 -7.509 -18.240 1.00 94.56 92 GLU A N 1
ATOM 719 C CA . GLU A 1 92 ? 16.013 -6.255 -17.497 1.00 94.56 92 GLU A CA 1
ATOM 720 C C . GLU A 1 92 ? 16.004 -6.545 -15.999 1.00 94.56 92 GLU A C 1
ATOM 722 O O . GLU A 1 92 ? 15.175 -7.304 -15.503 1.00 94.56 92 GLU A O 1
ATOM 727 N N . CYS A 1 93 ? 16.909 -5.897 -15.269 1.00 94.44 93 CYS A N 1
ATOM 728 C CA . CYS A 1 93 ? 16.976 -5.979 -13.816 1.00 94.44 93 CYS A CA 1
ATOM 729 C C . CYS A 1 93 ? 16.838 -4.571 -13.234 1.00 94.44 93 CYS A C 1
ATOM 731 O O . CYS A 1 93 ? 17.565 -3.654 -13.626 1.00 94.44 93 CYS A O 1
ATOM 733 N N . ARG A 1 94 ? 15.923 -4.400 -12.277 1.00 96.06 94 ARG A N 1
ATOM 734 C CA . ARG A 1 94 ? 15.764 -3.169 -11.490 1.00 96.06 94 ARG A CA 1
ATOM 735 C C . ARG A 1 94 ? 15.833 -3.488 -10.006 1.00 96.06 94 ARG A C 1
ATOM 737 O O . ARG A 1 94 ? 15.480 -4.586 -9.588 1.00 96.06 94 ARG A O 1
ATOM 744 N N . ASN A 1 95 ? 16.296 -2.519 -9.224 1.00 96.56 95 ASN A N 1
ATOM 745 C CA . ASN A 1 95 ? 16.399 -2.634 -7.776 1.00 96.56 95 ASN A CA 1
ATOM 746 C C . ASN A 1 95 ? 15.691 -1.444 -7.121 1.00 96.56 95 ASN A C 1
ATOM 748 O O . ASN A 1 95 ? 15.917 -0.300 -7.509 1.00 96.56 95 ASN A O 1
ATOM 752 N N . PHE A 1 96 ? 14.879 -1.707 -6.099 1.00 96.56 96 PHE A N 1
ATOM 753 C CA . PHE A 1 96 ? 14.226 -0.666 -5.302 1.00 96.56 96 PHE A CA 1
ATOM 754 C C . PHE A 1 96 ? 15.200 0.198 -4.484 1.00 96.56 96 PHE A C 1
ATOM 756 O O . PHE A 1 96 ? 14.783 1.211 -3.939 1.00 96.56 96 PHE A O 1
ATOM 763 N N . SER A 1 97 ? 16.484 -0.164 -4.389 1.00 95.56 97 SER A N 1
ATOM 764 C CA . SER A 1 97 ? 17.538 0.697 -3.834 1.00 95.56 97 SER A CA 1
ATOM 765 C C . SER A 1 97 ? 17.900 1.869 -4.752 1.00 95.56 97 SER A C 1
ATOM 767 O O . SER A 1 97 ? 18.498 2.836 -4.294 1.00 95.56 97 SER A O 1
ATOM 769 N N . ALA A 1 98 ? 17.564 1.777 -6.040 1.00 96.81 98 ALA A N 1
ATOM 770 C CA . ALA A 1 98 ? 17.731 2.832 -7.034 1.00 96.81 98 ALA A CA 1
ATOM 771 C C . ALA A 1 98 ? 16.431 2.964 -7.853 1.00 96.81 98 ALA A C 1
ATOM 773 O O . ALA A 1 98 ? 16.402 2.605 -9.035 1.00 96.81 98 ALA A O 1
ATOM 774 N N . PRO A 1 99 ? 15.330 3.399 -7.213 1.00 97.50 99 PRO A N 1
ATOM 775 C CA . PRO A 1 99 ? 14.023 3.459 -7.848 1.00 97.50 99 PRO A CA 1
ATOM 776 C C . PRO A 1 99 ? 13.961 4.584 -8.889 1.00 97.50 99 PRO A C 1
ATOM 778 O O . PRO A 1 99 ? 14.696 5.567 -8.817 1.00 97.50 99 PRO A O 1
ATOM 781 N N . ASN A 1 100 ? 13.049 4.452 -9.849 1.00 97.25 100 ASN A N 1
ATOM 782 C CA . ASN A 1 100 ? 12.760 5.490 -10.836 1.00 97.25 100 ASN A CA 1
ATOM 783 C C . ASN A 1 100 ? 12.085 6.711 -10.201 1.00 97.25 100 ASN A C 1
ATOM 785 O O . ASN A 1 100 ? 12.334 7.838 -10.619 1.00 97.25 100 ASN A O 1
ATOM 789 N N . GLU A 1 101 ? 11.227 6.483 -9.210 1.00 97.12 101 GLU A N 1
ATOM 790 C CA . GLU A 1 101 ? 10.509 7.530 -8.490 1.00 97.12 101 GLU A CA 1
ATOM 791 C C . GLU A 1 101 ? 10.362 7.133 -7.018 1.00 97.12 101 GLU A C 1
ATOM 793 O O . GLU A 1 101 ? 10.165 5.958 -6.697 1.00 97.12 101 GLU A O 1
ATOM 798 N N . VAL A 1 102 ? 10.435 8.118 -6.121 1.00 97.50 102 VAL A N 1
ATOM 799 C CA . VAL A 1 102 ? 10.091 7.958 -4.704 1.00 97.50 102 VAL A CA 1
ATOM 800 C C . VAL A 1 102 ? 9.027 8.985 -4.344 1.00 97.50 102 VAL A C 1
ATOM 802 O O . VAL A 1 102 ? 9.236 10.185 -4.514 1.00 97.50 102 VAL A O 1
ATOM 805 N N . ARG A 1 103 ? 7.898 8.519 -3.809 1.00 96.44 103 ARG A N 1
ATOM 806 C CA . ARG A 1 103 ? 6.810 9.352 -3.283 1.00 96.44 103 ARG A CA 1
ATOM 807 C C . ARG A 1 103 ? 6.773 9.210 -1.770 1.00 96.44 103 ARG A C 1
ATOM 809 O O . ARG A 1 103 ? 6.671 8.098 -1.265 1.00 96.44 103 ARG A O 1
ATOM 816 N N . THR A 1 104 ? 6.841 10.319 -1.044 1.00 96.94 104 THR A N 1
ATOM 817 C CA . THR A 1 104 ? 6.729 10.338 0.421 1.00 96.94 104 THR A CA 1
ATOM 818 C C . THR A 1 104 ? 5.485 11.100 0.858 1.00 96.94 104 THR A C 1
ATOM 820 O O . THR A 1 104 ? 5.100 12.113 0.263 1.00 96.94 104 THR A O 1
ATOM 823 N N . PHE A 1 105 ? 4.847 10.595 1.906 1.00 95.38 105 PHE A N 1
ATOM 824 C CA . PHE A 1 105 ? 3.675 11.185 2.543 1.00 95.38 105 PHE A CA 1
ATOM 825 C C . PHE A 1 105 ? 3.680 10.833 4.031 1.00 95.38 105 PHE A C 1
ATOM 827 O O . PHE A 1 105 ? 4.591 10.174 4.533 1.00 95.38 105 PHE A O 1
ATOM 834 N N . GLU A 1 106 ? 2.688 11.325 4.764 1.00 96.56 106 GLU A N 1
ATOM 835 C CA . GLU A 1 106 ? 2.604 11.081 6.197 1.00 96.56 106 GLU A CA 1
ATOM 836 C C . GLU A 1 106 ? 2.598 9.572 6.492 1.00 96.56 106 GLU A C 1
ATOM 838 O O . GLU A 1 106 ? 1.764 8.834 5.968 1.00 96.56 106 GLU A O 1
ATOM 843 N N . LYS A 1 107 ? 3.553 9.114 7.314 1.00 97.94 107 LYS A N 1
ATOM 844 C CA . LYS A 1 107 ? 3.710 7.704 7.715 1.00 97.94 107 LYS A CA 1
ATOM 845 C C . LYS A 1 107 ? 3.811 6.716 6.546 1.00 97.94 107 LYS A C 1
ATOM 847 O O . LYS A 1 107 ? 3.452 5.549 6.693 1.00 97.94 107 LYS A O 1
ATOM 852 N N . GLY A 1 108 ? 4.291 7.153 5.384 1.00 97.75 108 GLY A N 1
ATOM 853 C CA . GLY A 1 108 ? 4.507 6.222 4.290 1.00 97.75 108 GLY A CA 1
ATOM 854 C C . GLY A 1 108 ? 5.393 6.724 3.163 1.00 97.75 108 GLY A C 1
ATOM 855 O O . GLY A 1 108 ? 5.648 7.917 2.978 1.00 97.75 108 GLY A O 1
ATOM 856 N N . LYS A 1 109 ? 5.881 5.753 2.401 1.00 98.00 109 LYS A N 1
ATOM 857 C CA . LYS A 1 109 ? 6.738 5.944 1.235 1.00 98.00 109 LYS A CA 1
ATOM 858 C C . LYS A 1 109 ? 6.365 4.924 0.168 1.00 98.00 109 LYS A C 1
ATOM 860 O O . LYS A 1 109 ? 6.058 3.783 0.491 1.00 98.00 109 LYS A O 1
ATOM 865 N N . VAL A 1 110 ? 6.434 5.322 -1.095 1.00 97.81 110 VAL A N 1
ATOM 866 C CA . VAL A 1 110 ? 6.290 4.439 -2.254 1.00 97.81 110 VAL A CA 1
ATOM 867 C C . VAL A 1 110 ? 7.502 4.613 -3.155 1.00 97.81 110 VAL A C 1
ATOM 869 O O . VAL A 1 110 ? 7.839 5.728 -3.543 1.00 97.81 110 VAL A O 1
ATOM 872 N N . GLU A 1 111 ? 8.162 3.512 -3.481 1.00 98.31 111 GLU A N 1
ATOM 873 C CA . GLU A 1 111 ? 9.295 3.450 -4.401 1.00 98.31 111 GLU A CA 1
ATOM 874 C C . GLU A 1 111 ? 8.851 2.731 -5.668 1.00 98.31 111 GLU A C 1
ATOM 876 O O . GLU A 1 111 ? 8.283 1.646 -5.589 1.00 98.31 111 GLU A O 1
ATOM 881 N N . ILE A 1 112 ? 9.101 3.317 -6.834 1.00 97.88 112 ILE A N 1
ATOM 882 C CA . ILE A 1 112 ? 8.582 2.822 -8.111 1.00 97.88 112 ILE A CA 1
ATOM 883 C C . ILE A 1 112 ? 9.738 2.407 -9.007 1.00 97.88 112 ILE A C 1
ATOM 885 O O . ILE A 1 112 ? 10.708 3.150 -9.161 1.00 97.88 112 ILE A O 1
ATOM 889 N N . VAL A 1 113 ? 9.617 1.239 -9.633 1.00 97.50 113 VAL A N 1
ATOM 890 C CA . VAL A 1 113 ? 10.524 0.766 -10.680 1.00 97.50 113 VAL A CA 1
ATOM 891 C C . VAL A 1 113 ? 9.746 0.428 -11.948 1.00 97.50 113 VAL A C 1
ATOM 893 O O . VAL A 1 113 ? 8.660 -0.144 -11.889 1.00 97.50 113 VAL A O 1
ATOM 896 N N . ASN A 1 114 ? 10.331 0.751 -13.099 1.00 95.38 114 ASN A N 1
ATOM 897 C CA . ASN A 1 114 ? 9.826 0.353 -14.410 1.00 95.38 114 ASN A CA 1
ATOM 898 C C . ASN A 1 114 ? 10.737 -0.736 -14.989 1.00 95.38 114 ASN A C 1
ATOM 900 O O . ASN A 1 114 ? 11.934 -0.505 -15.203 1.00 95.38 114 ASN A O 1
ATOM 904 N N . VAL A 1 115 ? 10.182 -1.927 -15.213 1.00 94.31 115 VAL A N 1
ATOM 905 C CA . VAL A 1 115 ? 10.915 -3.123 -15.651 1.00 94.31 115 VAL A CA 1
ATOM 906 C C . VAL A 1 115 ? 10.039 -3.983 -16.554 1.00 94.31 115 VAL A C 1
ATOM 908 O O . VAL A 1 115 ? 8.876 -4.224 -16.243 1.00 94.31 115 VAL A O 1
ATOM 911 N N . GLY A 1 116 ? 10.575 -4.429 -17.692 1.00 91.44 116 GLY A N 1
ATOM 912 C CA . GLY A 1 116 ? 9.858 -5.307 -18.622 1.00 91.44 116 GLY A CA 1
ATOM 913 C C . GLY A 1 116 ? 8.560 -4.698 -19.165 1.00 91.44 116 GLY A C 1
ATOM 914 O O . GLY A 1 116 ? 7.607 -5.423 -19.430 1.00 91.44 116 GLY A O 1
ATOM 915 N N . GLY A 1 117 ? 8.493 -3.367 -19.273 1.00 90.38 117 GLY A N 1
ATOM 916 C CA . GLY A 1 117 ? 7.285 -2.638 -19.676 1.00 90.38 117 GLY A CA 1
ATOM 917 C C . GLY A 1 117 ? 6.197 -2.520 -18.598 1.00 90.38 117 GLY A C 1
ATOM 918 O O . GLY A 1 117 ? 5.146 -1.951 -18.878 1.00 90.38 117 GLY A O 1
ATOM 919 N N . ALA A 1 118 ? 6.439 -3.012 -17.380 1.00 91.69 118 ALA A N 1
ATOM 920 C CA . ALA A 1 118 ? 5.533 -2.895 -16.242 1.00 91.69 118 ALA A CA 1
ATOM 921 C C . ALA A 1 118 ? 6.044 -1.881 -15.209 1.00 91.69 118 ALA A C 1
ATOM 923 O O . ALA A 1 118 ? 7.248 -1.629 -15.099 1.00 91.69 118 ALA A O 1
ATOM 924 N N . THR A 1 119 ? 5.120 -1.340 -14.417 1.00 94.94 119 THR A N 1
ATOM 925 C CA . THR A 1 119 ? 5.414 -0.494 -13.256 1.00 94.94 119 THR A CA 1
ATOM 926 C C . THR A 1 119 ? 5.147 -1.290 -11.988 1.00 94.94 119 THR A C 1
ATOM 928 O O . THR A 1 119 ? 4.030 -1.748 -11.768 1.00 94.94 119 THR A O 1
ATOM 931 N N . ILE A 1 120 ? 6.168 -1.435 -11.145 1.00 97.25 120 ILE A N 1
ATOM 932 C CA . ILE A 1 120 ? 6.062 -2.107 -9.849 1.00 97.25 120 ILE A CA 1
ATOM 933 C C . ILE A 1 120 ? 6.360 -1.078 -8.764 1.00 97.25 120 ILE A C 1
ATOM 935 O O . ILE A 1 120 ? 7.379 -0.386 -8.826 1.00 97.25 120 ILE A 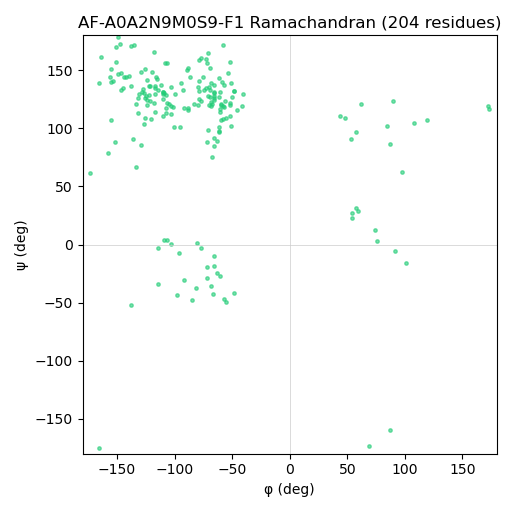O 1
ATOM 939 N N . GLY A 1 121 ? 5.486 -0.976 -7.767 1.00 97.75 121 GLY A N 1
ATOM 940 C CA . GLY A 1 121 ? 5.712 -0.126 -6.604 1.00 97.75 121 GLY A CA 1
ATOM 941 C C . GLY A 1 121 ? 5.932 -0.944 -5.340 1.00 97.75 121 GLY A C 1
ATOM 942 O O . GLY A 1 121 ? 5.217 -1.906 -5.083 1.00 97.75 121 GLY A O 1
ATOM 943 N N . ARG A 1 122 ? 6.904 -0.539 -4.524 1.00 98.50 122 ARG A N 1
ATOM 944 C CA . ARG A 1 122 ? 7.060 -0.989 -3.142 1.00 98.50 122 ARG A CA 1
ATOM 945 C C . ARG A 1 122 ? 6.563 0.118 -2.229 1.00 98.50 122 ARG A C 1
ATOM 947 O O . ARG A 1 122 ? 7.174 1.182 -2.161 1.00 98.50 122 ARG A O 1
ATOM 954 N N . ALA A 1 123 ? 5.465 -0.135 -1.536 1.00 98.38 123 ALA A N 1
ATOM 955 C CA . ALA A 1 123 ? 4.948 0.740 -0.502 1.00 98.38 123 ALA A CA 1
ATOM 956 C C . ALA A 1 123 ? 5.456 0.294 0.872 1.00 98.38 123 ALA A C 1
ATOM 958 O O . ALA A 1 123 ? 5.488 -0.897 1.176 1.00 98.38 123 ALA A O 1
ATOM 959 N N . THR A 1 124 ? 5.831 1.257 1.704 1.00 98.62 124 THR A N 1
ATOM 960 C CA . THR A 1 124 ? 6.111 1.075 3.128 1.00 98.62 124 THR A CA 1
ATOM 961 C C . THR A 1 124 ? 5.175 1.984 3.906 1.00 98.62 124 THR A C 1
ATOM 963 O O . THR A 1 124 ? 5.163 3.195 3.676 1.00 98.62 124 THR A O 1
ATOM 966 N N . PHE A 1 125 ? 4.394 1.394 4.805 1.00 98.69 125 PHE A N 1
ATOM 967 C CA . PHE A 1 125 ? 3.448 2.084 5.672 1.00 98.69 125 PHE A CA 1
ATOM 968 C C . PHE A 1 125 ? 3.855 1.872 7.127 1.00 98.69 125 PHE A C 1
ATOM 970 O O . PHE A 1 125 ? 3.957 0.735 7.590 1.00 98.69 125 PHE A O 1
ATOM 977 N N . GLU A 1 126 ? 4.103 2.968 7.836 1.00 98.75 126 GLU A N 1
ATOM 978 C CA . GLU A 1 126 ? 4.569 2.942 9.222 1.00 98.75 126 GLU A CA 1
ATOM 979 C C . GLU A 1 126 ? 3.425 2.626 10.204 1.00 98.75 126 GLU A C 1
ATOM 981 O O . GLU A 1 126 ? 2.249 2.836 9.882 1.00 98.75 126 GLU A O 1
ATOM 986 N N . PRO A 1 127 ? 3.735 2.178 11.435 1.00 98.62 127 PRO A N 1
ATOM 987 C CA . PRO A 1 127 ? 2.746 2.029 12.496 1.00 98.62 127 PRO A CA 1
ATOM 988 C C . PRO A 1 127 ? 1.854 3.267 12.671 1.00 98.62 127 PRO A C 1
ATOM 990 O O . PRO A 1 127 ? 2.306 4.415 12.732 1.00 98.62 127 PRO A O 1
ATOM 993 N N . GLY A 1 128 ? 0.544 3.027 12.746 1.00 97.88 128 GLY A N 1
ATOM 994 C CA . GLY A 1 128 ? -0.464 4.084 12.824 1.00 97.88 128 GLY A CA 1
ATOM 995 C C . GLY A 1 128 ? -0.716 4.832 11.509 1.00 97.88 128 GLY A C 1
ATOM 996 O O . GLY A 1 128 ? -1.337 5.898 11.545 1.00 97.88 128 GLY A O 1
ATOM 997 N N . TRP A 1 129 ? -0.226 4.331 10.371 1.00 98.69 129 TRP A N 1
ATOM 998 C CA . TRP A 1 129 ? -0.677 4.758 9.048 1.00 98.69 129 TRP A CA 1
ATOM 999 C C . TRP A 1 129 ? -2.119 4.306 8.795 1.00 98.69 129 TRP A C 1
ATOM 1001 O O . TRP A 1 129 ? -2.495 3.174 9.109 1.00 98.69 129 TRP A O 1
ATOM 1011 N N . LYS A 1 130 ? -2.907 5.193 8.184 1.00 98.62 130 LYS A N 1
ATOM 1012 C CA . LYS A 1 130 ? -4.250 4.915 7.673 1.00 98.62 130 LYS A CA 1
ATOM 1013 C C . LYS A 1 130 ? -4.479 5.711 6.393 1.00 98.62 130 LYS A C 1
ATOM 1015 O O . LYS A 1 130 ? -4.165 6.903 6.345 1.00 98.62 130 LYS A O 1
ATOM 1020 N N . TRP A 1 131 ? -5.027 5.079 5.358 1.00 98.38 131 TRP A N 1
ATOM 1021 C CA . TRP A 1 131 ? -5.204 5.711 4.050 1.00 98.38 131 TRP A CA 1
ATOM 1022 C C . TRP A 1 131 ? -6.042 6.993 4.156 1.00 98.38 131 TRP A C 1
ATOM 1024 O O . TRP A 1 131 ? -5.630 8.047 3.658 1.00 98.38 131 TRP A O 1
ATOM 1034 N N . SER A 1 132 ? -7.167 6.945 4.876 1.00 97.75 132 SER A N 1
ATOM 1035 C CA . SER A 1 132 ? -8.080 8.089 5.016 1.00 97.75 132 SER A CA 1
ATOM 1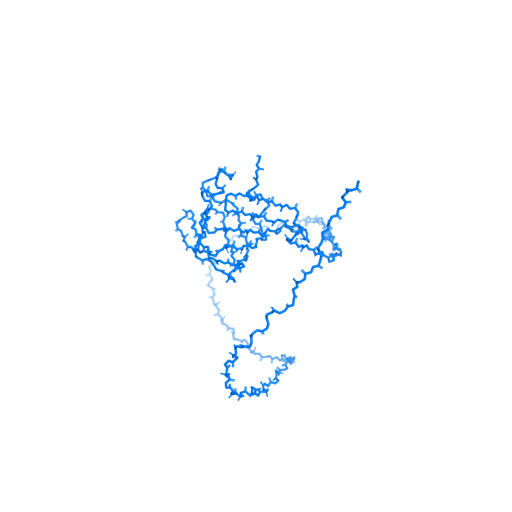036 C C . SER A 1 132 ? -7.508 9.298 5.760 1.00 97.75 132 SER A C 1
ATOM 1038 O O . SER A 1 132 ? -8.033 10.399 5.594 1.00 97.75 132 SER A O 1
ATOM 1040 N N . THR A 1 133 ? -6.435 9.138 6.537 1.00 97.31 133 THR A N 1
ATOM 1041 C CA . THR A 1 133 ? -5.742 10.259 7.194 1.00 97.31 133 THR A CA 1
ATOM 1042 C C . THR A 1 133 ? -4.513 10.699 6.408 1.00 97.31 133 THR A C 1
ATOM 1044 O O . THR A 1 133 ? -4.306 11.889 6.205 1.00 97.31 133 THR A O 1
ATOM 1047 N N . CYS A 1 134 ? -3.717 9.746 5.926 1.00 96.56 134 CYS A N 1
ATOM 1048 C CA . CYS A 1 134 ? -2.387 10.016 5.388 1.00 96.56 134 CYS A CA 1
ATOM 1049 C C . CYS A 1 134 ? -2.368 10.261 3.871 1.00 96.56 134 CYS A C 1
ATOM 1051 O O . CYS A 1 134 ? -1.512 10.991 3.374 1.00 96.56 134 CYS A O 1
ATOM 1053 N N . VAL A 1 135 ? -3.288 9.645 3.118 1.00 96.25 135 VAL A N 1
ATOM 1054 C CA . VAL A 1 135 ? -3.288 9.673 1.641 1.00 96.25 135 VAL A CA 1
ATOM 1055 C C . VAL A 1 135 ? -4.495 10.415 1.083 1.00 96.25 135 VAL A C 1
ATOM 1057 O O . VAL A 1 135 ? -4.364 11.128 0.089 1.00 96.25 135 VAL A O 1
ATOM 1060 N N . LYS A 1 136 ? -5.655 10.335 1.739 1.00 95.69 136 LYS A N 1
ATOM 1061 C CA . LYS A 1 136 ? -6.865 11.070 1.341 1.00 95.69 136 LYS A CA 1
ATOM 1062 C C . LYS A 1 136 ? -6.647 12.568 1.066 1.00 95.69 136 LYS A C 1
ATOM 1064 O O . LYS A 1 136 ? -7.178 13.030 0.055 1.00 95.69 136 LYS A O 1
ATOM 1069 N N . PRO A 1 137 ? -5.857 13.334 1.854 1.00 96.00 137 PRO A N 1
ATOM 1070 C CA . PRO A 1 137 ? -5.590 14.745 1.545 1.00 96.00 137 PRO A CA 1
ATOM 1071 C C . PRO A 1 137 ? -4.893 14.961 0.192 1.00 96.00 137 PRO A C 1
ATOM 1073 O O . PRO A 1 137 ? -5.061 16.005 -0.437 1.00 96.00 137 PRO A O 1
ATOM 1076 N N . ILE A 1 138 ? -4.130 13.965 -0.268 1.00 94.19 138 ILE A N 1
ATOM 1077 C CA . ILE A 1 138 ? -3.420 13.967 -1.552 1.00 94.19 138 ILE A CA 1
ATOM 1078 C C . ILE A 1 138 ? -4.357 13.489 -2.668 1.00 94.19 138 ILE A C 1
ATOM 1080 O O . ILE A 1 138 ? -4.454 14.135 -3.709 1.00 94.19 138 ILE A O 1
ATOM 1084 N N . ALA A 1 139 ? -5.067 12.380 -2.440 1.00 92.38 139 ALA A N 1
ATOM 1085 C CA . ALA A 1 139 ? -5.936 11.743 -3.431 1.00 92.38 139 ALA A CA 1
ATOM 1086 C C . ALA A 1 139 ? -7.228 12.529 -3.714 1.00 92.38 139 ALA A C 1
ATOM 1088 O O . ALA A 1 139 ? -7.749 12.465 -4.825 1.00 92.38 139 ALA A O 1
ATOM 1089 N N . LYS A 1 140 ? -7.734 13.287 -2.730 1.00 94.94 140 LYS A N 1
ATOM 1090 C CA . LYS A 1 140 ? -8.979 14.077 -2.806 1.00 94.94 140 LYS A CA 1
ATOM 1091 C C . LYS A 1 140 ? -10.227 13.245 -3.151 1.00 94.94 140 LYS A C 1
ATOM 1093 O O . LYS A 1 140 ? -11.162 13.750 -3.767 1.00 94.94 140 LYS A O 1
ATOM 1098 N N . THR A 1 141 ? -10.258 11.984 -2.726 1.00 94.12 141 THR A N 1
ATOM 1099 C CA . THR A 1 141 ? -11.393 11.057 -2.882 1.00 94.12 141 THR A CA 1
ATOM 1100 C C . THR A 1 141 ? -11.948 10.620 -1.522 1.00 94.12 141 THR A C 1
ATOM 1102 O O . THR A 1 141 ? -11.328 10.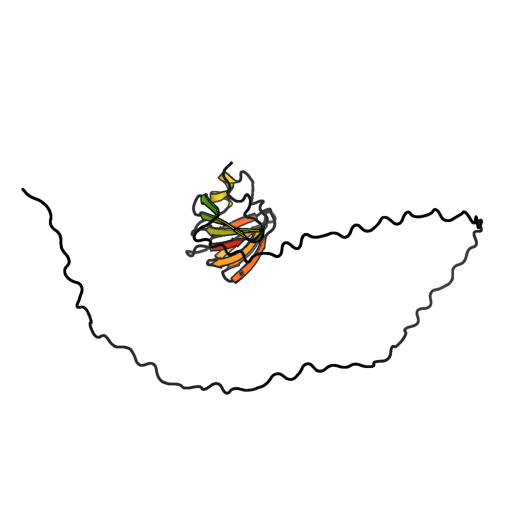844 -0.484 1.00 94.12 141 THR A O 1
ATOM 1105 N N . GLY A 1 142 ? -13.144 10.017 -1.496 1.00 93.31 142 GLY A N 1
ATOM 1106 C CA . GLY A 1 142 ? -13.750 9.502 -0.257 1.00 93.31 142 GLY A CA 1
ATOM 1107 C C . GLY A 1 142 ? -12.983 8.315 0.340 1.00 93.31 142 GLY A C 1
ATOM 1108 O O . GLY A 1 142 ? -12.734 8.303 1.548 1.00 93.31 142 GLY A O 1
ATOM 1109 N N . SER A 1 143 ? -12.565 7.401 -0.537 1.00 95.38 143 SER A N 1
ATOM 1110 C CA . SER A 1 143 ? -11.817 6.160 -0.298 1.00 95.38 143 SER A CA 1
ATOM 1111 C C . SER A 1 143 ? -10.720 5.990 -1.363 1.00 95.38 143 SER A C 1
ATOM 1113 O O . SER A 1 143 ? -10.663 6.762 -2.334 1.00 95.38 143 SER A O 1
ATOM 1115 N N . CYS A 1 144 ? -9.828 5.011 -1.198 1.00 94.75 144 CYS A N 1
ATOM 1116 C CA . CYS A 1 144 ? -8.824 4.680 -2.202 1.00 94.75 144 CYS A CA 1
ATOM 1117 C C . CYS A 1 144 ? -9.504 4.133 -3.457 1.00 94.75 144 CYS A C 1
ATOM 1119 O O . CYS A 1 144 ? -10.280 3.185 -3.38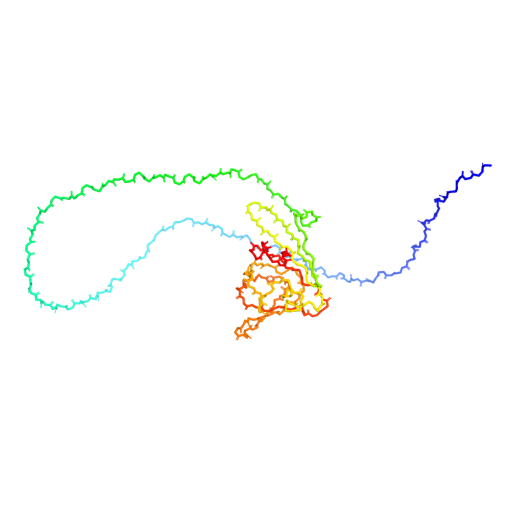8 1.00 94.75 144 CYS A O 1
ATOM 1121 N N . GLN A 1 145 ? -9.207 4.734 -4.609 1.00 95.69 145 GLN A N 1
ATOM 1122 C CA . GLN A 1 145 ? -9.775 4.344 -5.904 1.00 95.69 145 GLN A CA 1
ATOM 1123 C C . GLN A 1 145 ? -8.765 3.615 -6.802 1.00 95.69 145 GLN A C 1
ATOM 1125 O O . GLN A 1 145 ? -9.069 3.291 -7.948 1.00 95.69 145 GLN A O 1
ATOM 1130 N N . ALA A 1 146 ? -7.555 3.360 -6.301 1.00 92.38 146 ALA A N 1
ATOM 1131 C CA . ALA A 1 146 ? -6.583 2.542 -7.008 1.00 92.38 146 ALA A CA 1
ATOM 1132 C C . ALA A 1 146 ? -6.935 1.061 -6.822 1.00 92.38 146 ALA A C 1
ATOM 1134 O O . ALA A 1 146 ? -7.200 0.614 -5.710 1.00 92.38 146 ALA A O 1
ATOM 1135 N N . ALA A 1 147 ? -6.944 0.303 -7.917 1.00 93.69 147 ALA A N 1
ATOM 1136 C CA . ALA A 1 147 ? -6.985 -1.151 -7.844 1.00 93.69 147 ALA A CA 1
ATOM 1137 C C . ALA A 1 147 ? -5.577 -1.660 -7.522 1.00 93.69 147 ALA A C 1
ATOM 1139 O O . ALA A 1 147 ? -4.638 -1.334 -8.249 1.00 93.69 147 ALA A O 1
ATOM 1140 N N . HIS A 1 148 ? -5.439 -2.458 -6.468 1.00 96.19 148 HIS A N 1
ATOM 1141 C CA . HIS A 1 148 ? -4.154 -2.990 -6.026 1.00 96.19 148 HIS A CA 1
ATOM 1142 C C . HIS A 1 148 ? -4.090 -4.495 -6.283 1.00 96.19 148 HIS A C 1
ATOM 1144 O O . HIS A 1 148 ? -5.002 -5.242 -5.923 1.00 96.19 148 HIS A O 1
ATOM 1150 N N . PHE A 1 149 ? -2.997 -4.948 -6.894 1.00 97.00 149 PHE A N 1
ATOM 1151 C CA . PHE A 1 149 ? -2.695 -6.368 -7.033 1.00 97.00 149 PHE A CA 1
ATOM 1152 C C . PHE A 1 149 ? -1.253 -6.589 -6.612 1.00 97.00 149 PHE A C 1
ATOM 1154 O O . PHE A 1 149 ? -0.333 -6.084 -7.253 1.00 97.00 149 PHE A O 1
ATOM 1161 N N . GLY A 1 150 ? -1.048 -7.303 -5.512 1.00 97.25 150 GLY A N 1
ATOM 1162 C CA . GLY A 1 150 ? 0.255 -7.296 -4.873 1.00 97.25 150 GLY A CA 1
ATOM 1163 C C . GLY A 1 150 ? 0.488 -8.388 -3.852 1.00 97.25 150 GLY A C 1
ATOM 1164 O O . GLY A 1 150 ? -0.324 -9.288 -3.659 1.00 97.25 150 GLY A O 1
ATOM 1165 N N . TYR A 1 151 ? 1.646 -8.292 -3.217 1.00 98.38 151 TYR A N 1
ATOM 1166 C CA . TYR A 1 151 ? 2.151 -9.227 -2.228 1.00 98.38 151 TYR A CA 1
ATOM 1167 C C . TYR A 1 151 ? 2.624 -8.465 -0.993 1.00 98.38 151 TYR A C 1
ATOM 1169 O O . TYR A 1 151 ? 3.411 -7.516 -1.095 1.00 98.38 151 TYR A O 1
ATOM 1177 N N . GLN A 1 152 ? 2.162 -8.891 0.179 1.00 98.69 152 GLN A N 1
ATOM 1178 C CA . GLN A 1 152 ? 2.560 -8.295 1.444 1.00 98.69 152 GLN A CA 1
ATOM 1179 C C . GLN A 1 152 ? 3.824 -8.977 1.970 1.00 98.69 152 GLN A C 1
ATOM 1181 O O . GLN A 1 152 ? 3.843 -10.160 2.295 1.00 98.69 152 GLN A O 1
ATOM 1186 N N . VAL A 1 153 ? 4.904 -8.209 2.048 1.00 98.81 153 VAL A N 1
ATOM 1187 C CA . VAL A 1 153 ? 6.223 -8.676 2.485 1.00 98.81 153 VAL A CA 1
ATOM 1188 C C . VAL A 1 153 ? 6.315 -8.724 4.009 1.00 98.81 153 VAL A C 1
ATOM 1190 O O . VAL A 1 153 ? 6.939 -9.635 4.543 1.00 98.81 153 VAL A O 1
ATOM 1193 N N . SER A 1 154 ? 5.710 -7.759 4.706 1.00 98.81 154 SER A N 1
ATOM 1194 C CA . SER A 1 154 ? 5.820 -7.613 6.165 1.00 98.81 154 SER A CA 1
ATOM 1195 C C . SER A 1 154 ? 4.577 -6.975 6.787 1.00 98.81 154 SER A C 1
ATOM 1197 O O . SER A 1 154 ? 3.719 -6.439 6.076 1.00 98.81 154 SER A O 1
ATOM 1199 N N . GLY A 1 155 ? 4.505 -7.002 8.120 1.00 98.56 155 GLY A N 1
ATOM 1200 C CA . GLY A 1 155 ? 3.468 -6.333 8.904 1.00 98.56 155 GLY A CA 1
ATOM 1201 C C . GLY A 1 155 ? 2.070 -6.937 8.766 1.00 98.56 155 GLY A C 1
ATOM 1202 O O . GLY A 1 155 ? 1.865 -7.987 8.150 1.00 98.56 155 GLY A O 1
ATOM 1203 N N . THR A 1 156 ? 1.088 -6.257 9.362 1.00 98.75 156 THR A N 1
ATOM 1204 C CA . THR A 1 156 ? -0.340 -6.599 9.286 1.00 98.75 156 THR A CA 1
ATOM 1205 C C . THR A 1 156 ? -1.145 -5.372 8.867 1.00 98.75 156 THR A C 1
ATOM 1207 O O . THR A 1 156 ? -0.984 -4.294 9.438 1.00 98.75 156 THR A O 1
ATOM 1210 N N . MET A 1 157 ? -2.025 -5.539 7.883 1.00 98.69 157 MET A N 1
ATOM 1211 C CA . MET A 1 157 ? -2.897 -4.495 7.351 1.00 98.69 157 MET A CA 1
ATOM 1212 C C . MET A 1 157 ? -4.345 -4.945 7.510 1.00 98.69 157 MET A C 1
ATOM 1214 O O . MET A 1 157 ? -4.671 -6.094 7.215 1.00 98.69 157 MET A O 1
ATOM 1218 N N . VAL A 1 158 ? -5.220 -4.048 7.949 1.00 98.69 158 VAL A N 1
ATOM 1219 C CA . VAL A 1 158 ? -6.665 -4.236 7.798 1.00 98.69 158 VAL A CA 1
ATOM 1220 C C . VAL A 1 158 ? -7.131 -3.358 6.656 1.00 98.69 158 VAL A C 1
ATOM 1222 O O . VAL A 1 158 ? -6.743 -2.196 6.557 1.00 98.69 158 VAL A O 1
ATOM 1225 N N . THR A 1 159 ? -7.964 -3.932 5.800 1.00 98.56 159 THR A N 1
ATOM 1226 C CA . THR A 1 159 ? -8.637 -3.237 4.710 1.00 98.56 159 THR A CA 1
ATOM 1227 C C . THR A 1 159 ? -10.132 -3.288 4.950 1.00 98.56 159 THR A C 1
ATOM 1229 O O . THR A 1 159 ? -10.658 -4.348 5.294 1.00 98.56 159 THR A O 1
ATOM 1232 N N . ARG A 1 160 ? -10.804 -2.157 4.744 1.00 98.62 160 ARG A N 1
ATOM 1233 C CA . ARG A 1 160 ? -12.257 -2.033 4.807 1.00 98.62 160 ARG A CA 1
ATOM 1234 C C . ARG A 1 160 ? -12.785 -1.472 3.499 1.00 98.62 160 ARG A C 1
ATOM 1236 O O . ARG A 1 160 ? -12.435 -0.354 3.127 1.00 98.62 160 ARG A O 1
ATOM 1243 N N . MET A 1 161 ? -13.635 -2.237 2.836 1.00 98.38 161 MET A N 1
ATOM 1244 C CA . MET A 1 161 ? -14.336 -1.835 1.623 1.00 98.38 161 MET A CA 1
ATOM 1245 C C . MET A 1 161 ? -15.439 -0.818 1.934 1.00 98.38 161 MET A C 1
ATOM 1247 O O . MET A 1 161 ? -15.942 -0.753 3.058 1.00 98.38 161 MET A O 1
ATOM 1251 N N . ASP A 1 162 ? -15.866 -0.060 0.925 1.00 98.12 162 ASP A N 1
ATOM 1252 C CA . ASP A 1 162 ? -16.955 0.918 1.066 1.00 98.12 162 ASP A CA 1
ATOM 1253 C C . ASP A 1 162 ? -18.310 0.266 1.431 1.00 98.12 162 ASP A C 1
ATOM 1255 O O . ASP A 1 162 ? -19.148 0.907 2.065 1.00 98.12 162 ASP A O 1
ATOM 1259 N N . ASP A 1 163 ? -18.515 -1.019 1.109 1.00 97.44 163 ASP A N 1
ATOM 1260 C CA . ASP A 1 163 ? -19.684 -1.806 1.547 1.00 97.44 163 ASP A CA 1
ATOM 1261 C C . ASP A 1 163 ? -19.600 -2.278 3.014 1.00 97.44 163 ASP A C 1
ATOM 1263 O O . ASP A 1 163 ? -20.538 -2.872 3.547 1.00 97.44 163 ASP A O 1
ATOM 1267 N N . GLY A 1 164 ? -18.484 -1.982 3.683 1.00 97.38 164 GL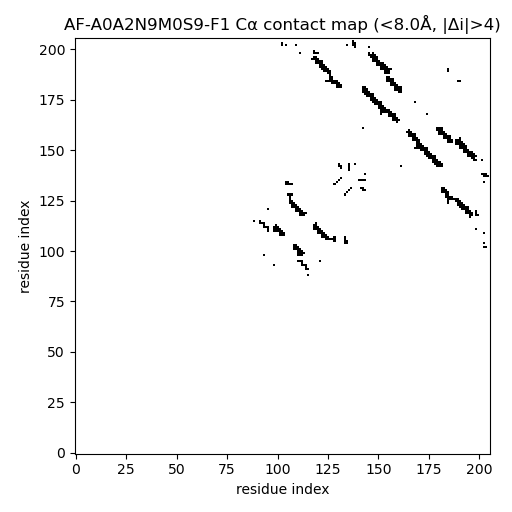Y A N 1
ATOM 1268 C CA . GLY A 1 164 ? -18.212 -2.343 5.065 1.00 97.38 164 GLY A CA 1
ATOM 1269 C C . GLY A 1 164 ? -17.493 -3.678 5.252 1.00 97.38 164 GLY A C 1
ATOM 1270 O O . GLY A 1 164 ? -17.115 -3.958 6.388 1.00 97.38 164 GLY A O 1
ATOM 1271 N N . THR A 1 165 ? -17.267 -4.466 4.196 1.00 97.88 165 THR A N 1
ATOM 1272 C CA . THR A 1 165 ? -16.507 -5.723 4.262 1.00 97.88 165 THR A CA 1
ATOM 1273 C C . THR A 1 165 ? -15.084 -5.453 4.733 1.00 97.88 165 THR A C 1
ATOM 1275 O O . THR A 1 165 ? -14.403 -4.579 4.198 1.00 97.88 165 THR A O 1
ATOM 1278 N N . GLU A 1 166 ? -14.613 -6.224 5.712 1.00 98.12 166 GLU A N 1
ATOM 1279 C CA . GLU A 1 166 ? -13.255 -6.117 6.239 1.00 98.12 166 GLU A CA 1
ATOM 1280 C C . GLU A 1 166 ? -12.446 -7.386 5.987 1.00 98.12 166 GLU A C 1
ATOM 1282 O O . GLU A 1 166 ? -12.947 -8.507 6.077 1.00 98.12 166 GLU A O 1
ATOM 1287 N N . SER A 1 167 ? -11.159 -7.201 5.715 1.00 97.94 167 SER A N 1
ATOM 1288 C CA . SER A 1 167 ? -10.189 -8.285 5.593 1.00 97.94 167 SER A CA 1
ATOM 1289 C C . SER A 1 167 ? -8.870 -7.886 6.238 1.00 97.94 167 SER A C 1
ATOM 1291 O O . SER A 1 167 ? -8.467 -6.725 6.167 1.00 97.94 167 SER A O 1
ATOM 1293 N N . THR A 1 168 ? -8.184 -8.850 6.846 1.00 98.62 168 THR A N 1
ATOM 1294 C CA . THR A 1 168 ? -6.833 -8.661 7.388 1.00 98.62 168 THR A CA 1
ATOM 1295 C C . THR A 1 168 ? -5.834 -9.422 6.535 1.00 98.62 168 THR A C 1
ATOM 1297 O O . THR A 1 168 ? -6.027 -10.612 6.303 1.00 98.62 168 THR A O 1
ATOM 1300 N N . THR A 1 169 ? -4.757 -8.755 6.131 1.00 98.56 169 THR A N 1
ATOM 1301 C CA . THR A 1 169 ? -3.648 -9.345 5.375 1.00 98.56 169 THR A CA 1
ATOM 1302 C C . THR A 1 169 ? -2.345 -9.226 6.157 1.00 98.56 169 THR A C 1
ATOM 1304 O O . THR A 1 169 ? -2.138 -8.295 6.947 1.00 98.56 169 THR A O 1
ATOM 1307 N N . ARG A 1 170 ? -1.458 -10.199 5.971 1.00 98.62 170 ARG A N 1
ATOM 1308 C CA . ARG A 1 170 ? -0.199 -10.379 6.699 1.00 98.62 170 ARG A CA 1
ATOM 1309 C C . ARG A 1 170 ? 0.936 -10.704 5.734 1.00 98.62 170 ARG A C 1
ATOM 1311 O O . ARG A 1 170 ? 0.722 -10.940 4.548 1.00 98.62 170 ARG A O 1
ATOM 1318 N N . ALA A 1 171 ? 2.160 -10.715 6.253 1.00 98.62 171 ALA A N 1
ATOM 1319 C CA . ALA A 1 171 ? 3.327 -11.177 5.511 1.00 98.62 171 ALA A CA 1
ATOM 1320 C C . ALA A 1 171 ? 3.073 -12.555 4.864 1.00 98.62 171 ALA A C 1
ATOM 1322 O O . ALA A 1 171 ? 2.694 -13.502 5.554 1.00 98.62 171 ALA A O 1
ATOM 1323 N N . GLY A 1 172 ? 3.304 -12.663 3.555 1.00 98.56 172 GLY A N 1
ATOM 1324 C CA . GLY A 1 172 ? 3.054 -13.877 2.776 1.00 98.56 172 GLY A CA 1
ATOM 1325 C C . GLY A 1 172 ? 1.765 -13.858 1.952 1.00 98.56 172 GLY A C 1
ATOM 1326 O O . GLY A 1 172 ? 1.638 -14.666 1.032 1.00 98.56 172 GLY A O 1
ATOM 1327 N N . ASP A 1 173 ? 0.839 -12.938 2.224 1.00 98.62 173 ASP A N 1
ATOM 1328 C CA . ASP A 1 173 ? -0.436 -12.894 1.513 1.00 98.62 173 ASP A CA 1
ATOM 1329 C C . ASP A 1 173 ? -0.302 -12.226 0.136 1.00 98.62 173 ASP A C 1
ATOM 1331 O O . ASP A 1 173 ? 0.307 -11.161 -0.017 1.00 98.62 173 ASP A O 1
ATOM 1335 N N . ALA A 1 174 ? -0.929 -12.841 -0.870 1.00 98.19 174 ALA A N 1
ATOM 1336 C CA . ALA A 1 174 ? -1.201 -12.218 -2.160 1.00 98.19 174 ALA A CA 1
ATOM 1337 C C . ALA A 1 174 ? -2.598 -11.586 -2.132 1.00 98.19 174 ALA A C 1
ATOM 1339 O O . ALA A 1 174 ? -3.565 -12.213 -1.700 1.00 98.19 174 ALA A O 1
ATOM 1340 N N . VAL A 1 175 ? -2.707 -10.346 -2.599 1.00 96.69 175 VAL A N 1
ATOM 1341 C CA . VAL A 1 175 ? -3.896 -9.508 -2.426 1.00 96.69 175 VAL A CA 1
ATOM 1342 C C . VAL A 1 175 ? -4.361 -8.989 -3.780 1.00 96.69 175 VAL A C 1
ATOM 1344 O O . VAL A 1 175 ? -3.575 -8.424 -4.538 1.00 96.69 175 VAL A O 1
ATOM 1347 N N . SER A 1 176 ? -5.653 -9.149 -4.065 1.00 96.44 176 SER A N 1
ATOM 1348 C CA . SER A 1 176 ? -6.360 -8.432 -5.127 1.00 96.44 176 SER A CA 1
ATOM 1349 C C . SER A 1 176 ? -7.434 -7.577 -4.470 1.00 96.44 176 SER A C 1
ATOM 1351 O O . SER A 1 176 ? -8.353 -8.104 -3.848 1.00 96.44 176 SER A O 1
ATOM 1353 N N . LEU A 1 177 ? -7.274 -6.261 -4.563 1.00 95.81 177 LEU A N 1
ATOM 1354 C CA . LEU A 1 177 ? -8.090 -5.289 -3.855 1.00 95.81 177 LEU A CA 1
ATOM 1355 C C . LEU A 1 177 ? -8.684 -4.292 -4.860 1.00 95.81 177 LEU A C 1
ATOM 1357 O O . LEU A 1 177 ? -7.942 -3.492 -5.442 1.00 95.81 177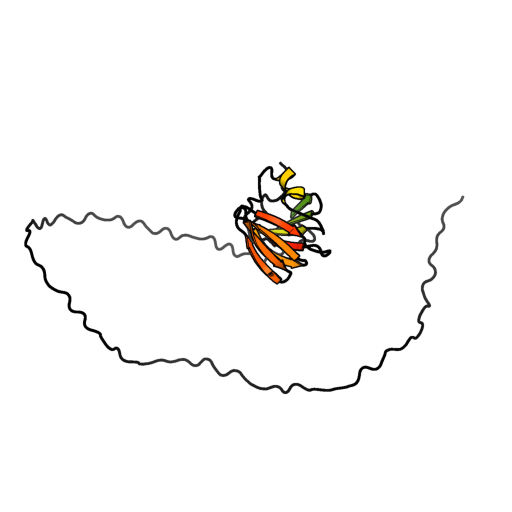 LEU A O 1
ATOM 1361 N N . PRO A 1 178 ? -10.003 -4.347 -5.114 1.00 95.38 178 PR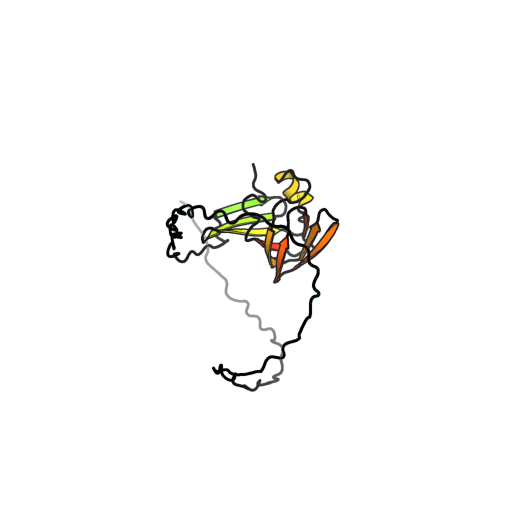O A N 1
ATOM 1362 C CA . PRO A 1 178 ? -10.648 -3.433 -6.048 1.00 95.38 178 PRO A CA 1
ATOM 1363 C C . PRO A 1 178 ? -10.724 -1.996 -5.496 1.00 95.38 178 PRO A C 1
ATOM 1365 O O . PRO A 1 178 ? -10.556 -1.783 -4.292 1.00 95.38 178 PRO A O 1
ATOM 1368 N N . PRO A 1 179 ? -11.003 -0.999 -6.360 1.00 96.94 179 PRO A N 1
ATOM 1369 C CA . PRO A 1 179 ? -11.292 0.369 -5.932 1.00 96.94 179 PRO A CA 1
ATOM 1370 C C . PRO A 1 179 ? -12.422 0.425 -4.896 1.00 96.94 179 PRO A C 1
ATOM 1372 O O . PRO A 1 179 ? -13.364 -0.363 -4.963 1.00 96.94 179 PRO A O 1
ATOM 1375 N N . GLY A 1 180 ? -12.350 1.393 -3.984 1.00 97.56 180 GLY A N 1
ATOM 1376 C CA . GLY A 1 180 ? -13.360 1.625 -2.952 1.00 97.56 180 GLY A CA 1
ATOM 1377 C C . GLY A 1 180 ? -13.007 0.997 -1.608 1.00 97.56 180 GLY A C 1
ATOM 1378 O O . GLY A 1 180 ? -13.710 0.104 -1.140 1.00 97.56 180 GLY A O 1
ATOM 1379 N N . HIS A 1 181 ? -11.907 1.441 -0.994 1.00 98.12 181 HIS A N 1
ATOM 1380 C CA . HIS A 1 181 ? -11.479 0.944 0.316 1.00 98.12 181 HIS A CA 1
ATOM 1381 C C . HIS A 1 181 ? -10.697 1.974 1.146 1.00 98.12 181 HIS A C 1
ATOM 1383 O O . HIS A 1 181 ? -10.069 2.895 0.621 1.00 98.12 181 HIS A O 1
ATOM 1389 N N . ASP A 1 182 ? -10.698 1.786 2.462 1.00 98.38 182 ASP A N 1
ATOM 1390 C CA . ASP A 1 182 ? -9.729 2.350 3.404 1.00 98.38 182 ASP A CA 1
ATOM 1391 C C . ASP A 1 182 ? -8.821 1.218 3.904 1.00 98.38 182 ASP A C 1
ATOM 1393 O O . ASP A 1 182 ? -9.203 0.046 3.890 1.00 98.38 182 ASP A O 1
ATOM 1397 N N . ALA A 1 183 ? -7.617 1.551 4.354 1.00 98.31 183 ALA A N 1
ATOM 1398 C CA . ALA A 1 183 ? -6.678 0.565 4.877 1.00 98.31 183 ALA A CA 1
ATOM 1399 C C . ALA A 1 183 ? -5.830 1.172 5.994 1.00 98.31 183 ALA A C 1
ATOM 1401 O O . ALA A 1 183 ? -5.548 2.372 5.974 1.00 98.31 183 ALA A O 1
ATOM 1402 N N . TRP A 1 184 ? -5.433 0.369 6.980 1.00 98.75 184 TRP A N 1
ATOM 1403 C CA . TRP A 1 184 ? -4.576 0.817 8.077 1.00 98.75 184 TRP A CA 1
ATOM 1404 C C . TRP A 1 184 ? -3.664 -0.278 8.623 1.00 98.75 184 TRP A C 1
ATOM 1406 O O . TRP A 1 184 ? -4.022 -1.457 8.689 1.00 98.75 184 TRP A O 1
ATOM 1416 N N . VAL A 1 185 ? -2.475 0.146 9.056 1.00 98.81 185 VAL A N 1
ATOM 1417 C CA . VAL A 1 185 ? -1.484 -0.731 9.686 1.00 98.81 185 VAL A CA 1
ATOM 1418 C C . VAL A 1 185 ? -1.950 -1.097 11.091 1.00 98.81 185 VAL A C 1
ATOM 1420 O O . VAL A 1 185 ? -2.363 -0.231 11.867 1.00 98.81 185 VAL A O 1
ATOM 1423 N N . VAL A 1 186 ? -1.848 -2.380 11.431 1.00 98.25 186 VAL A N 1
ATOM 1424 C CA . VAL A 1 186 ? -2.123 -2.903 12.772 1.00 98.25 186 VAL A CA 1
ATOM 1425 C C . VAL A 1 186 ? -0.822 -3.348 13.431 1.00 98.25 186 VAL A C 1
ATOM 1427 O O . VAL A 1 186 ? -0.052 -4.119 12.862 1.00 98.25 186 VAL A O 1
ATOM 1430 N N . GLY A 1 187 ? -0.613 -2.904 14.671 1.00 96.94 187 GLY A N 1
ATOM 1431 C CA . GLY A 1 187 ? 0.571 -3.229 15.462 1.00 96.94 187 GLY A CA 1
ATOM 1432 C C . GLY A 1 187 ? 1.737 -2.268 15.227 1.00 96.94 187 GLY A C 1
ATOM 1433 O O . GLY A 1 187 ? 1.552 -1.138 14.779 1.00 96.94 187 GLY A O 1
ATOM 1434 N N . ASN A 1 188 ? 2.938 -2.733 15.575 1.00 97.75 188 ASN A N 1
ATOM 1435 C CA . ASN A 1 188 ? 4.159 -1.918 15.621 1.00 97.75 188 ASN A CA 1
ATOM 1436 C C . ASN A 1 188 ? 5.162 -2.259 14.508 1.00 97.75 188 ASN A C 1
ATOM 1438 O O . ASN A 1 188 ? 6.264 -1.720 14.491 1.00 97.75 188 ASN A O 1
ATOM 1442 N N . GLU A 1 189 ? 4.802 -3.162 13.597 1.00 98.56 189 GLU A N 1
ATOM 1443 C CA . GLU A 1 189 ? 5.632 -3.541 12.457 1.00 98.56 189 GLU A CA 1
ATOM 1444 C C . GLU A 1 189 ? 5.144 -2.805 11.199 1.00 98.56 189 GLU A C 1
ATOM 1446 O O . GLU A 1 189 ? 3.946 -2.860 10.902 1.00 98.56 189 GLU A O 1
ATOM 1451 N N . PRO A 1 190 ? 6.031 -2.137 10.441 1.00 98.75 190 PRO A N 1
ATOM 1452 C CA . PRO A 1 190 ? 5.660 -1.536 9.169 1.00 98.75 190 PRO A CA 1
ATOM 1453 C C . PRO A 1 190 ? 5.118 -2.570 8.180 1.00 98.75 190 PRO A C 1
ATOM 1455 O O . PRO A 1 190 ? 5.672 -3.665 8.022 1.00 98.75 190 PRO A O 1
ATOM 1458 N N . VAL A 1 191 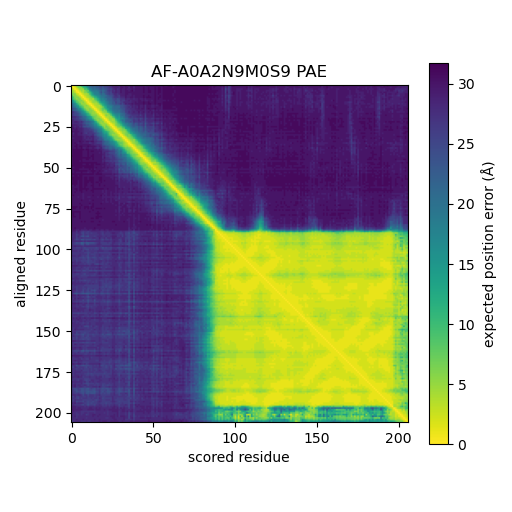? 4.073 -2.194 7.446 1.00 98.88 191 VAL A N 1
ATOM 1459 C CA . VAL A 1 191 ? 3.612 -2.981 6.301 1.00 98.88 191 VAL A CA 1
ATOM 1460 C C . VAL A 1 191 ? 4.449 -2.613 5.089 1.00 98.88 191 VAL A C 1
ATOM 1462 O O . VAL A 1 191 ? 4.456 -1.459 4.657 1.00 98.88 191 VAL A O 1
ATOM 1465 N N . VAL A 1 192 ? 5.125 -3.605 4.514 1.00 98.75 192 VAL A N 1
ATOM 1466 C CA . VAL A 1 192 ? 5.756 -3.495 3.199 1.00 98.75 192 VAL A CA 1
ATOM 1467 C C . VAL A 1 192 ? 4.909 -4.265 2.195 1.00 98.75 192 VAL A C 1
ATOM 1469 O O . VAL A 1 192 ? 4.711 -5.469 2.343 1.00 98.75 192 VAL A O 1
ATOM 1472 N N . PHE A 1 193 ? 4.416 -3.577 1.169 1.00 98.44 193 PHE A N 1
ATOM 1473 C CA . PHE A 1 193 ? 3.547 -4.140 0.138 1.00 98.44 193 PHE A CA 1
ATOM 1474 C C . PHE A 1 193 ? 4.141 -3.892 -1.248 1.00 98.44 193 PHE A C 1
ATOM 1476 O O . PHE A 1 193 ? 4.487 -2.760 -1.584 1.00 98.44 193 PHE A O 1
ATOM 1483 N N . VAL A 1 194 ? 4.280 -4.946 -2.050 1.00 98.38 194 VAL A N 1
ATOM 1484 C CA . VAL A 1 194 ? 4.733 -4.857 -3.444 1.00 98.38 194 VAL A CA 1
ATOM 1485 C C . VAL A 1 194 ? 3.517 -4.966 -4.347 1.00 98.38 194 VAL A C 1
ATOM 1487 O O . VAL A 1 194 ? 2.844 -5.988 -4.338 1.00 98.38 194 VAL A O 1
ATOM 1490 N N . ASP A 1 195 ? 3.251 -3.927 -5.126 1.00 97.50 195 ASP A N 1
ATOM 1491 C CA . ASP A 1 195 ? 2.095 -3.820 -6.009 1.00 97.50 195 ASP A CA 1
ATOM 1492 C C . ASP A 1 195 ? 2.537 -3.791 -7.475 1.00 97.50 195 ASP A C 1
ATOM 1494 O O . ASP A 1 195 ? 3.457 -3.060 -7.856 1.00 97.50 195 ASP A O 1
ATOM 1498 N N . PHE A 1 196 ? 1.860 -4.596 -8.286 1.00 94.88 196 PHE A N 1
ATOM 1499 C CA . PHE A 1 196 ? 2.124 -4.820 -9.702 1.00 94.88 196 PHE A CA 1
ATOM 1500 C C . PHE A 1 196 ? 1.138 -4.083 -10.626 1.00 94.88 196 PHE A C 1
ATOM 1502 O O . PHE A 1 196 ? 1.237 -4.215 -11.844 1.00 94.88 196 PHE A O 1
ATOM 1509 N N . GLN A 1 197 ? 0.176 -3.335 -10.073 1.00 85.81 197 GLN A N 1
ATOM 1510 C CA . GLN A 1 197 ? -0.888 -2.665 -10.826 1.00 85.81 197 GLN A CA 1
ATOM 1511 C C . GLN A 1 197 ? -1.175 -1.236 -10.337 1.00 85.81 197 GLN A C 1
ATOM 1513 O O . GLN A 1 197 ? -1.199 -0.300 -11.136 1.00 85.81 197 GLN A O 1
ATOM 1518 N N . GLY A 1 198 ? -1.402 -1.041 -9.039 1.00 73.19 198 GLY A N 1
ATOM 1519 C CA . GLY A 1 198 ? -2.059 0.152 -8.496 1.00 73.19 198 GLY A CA 1
ATOM 1520 C C . GLY A 1 198 ? -1.186 1.394 -8.337 1.00 73.19 198 GLY A C 1
ATOM 1521 O O . GLY A 1 198 ? -1.669 2.420 -7.867 1.00 73.19 198 GLY A O 1
ATOM 1522 N N . MET A 1 199 ? 0.095 1.341 -8.708 1.00 84.56 199 MET A N 1
ATOM 1523 C CA . MET A 1 199 ? 1.085 2.332 -8.255 1.00 84.56 199 MET A CA 1
ATOM 1524 C C . MET A 1 199 ? 1.359 3.486 -9.224 1.00 84.56 199 MET A C 1
ATOM 1526 O O . MET A 1 199 ? 2.036 4.443 -8.846 1.00 84.56 199 MET A O 1
ATOM 1530 N N . VAL A 1 200 ? 0.814 3.457 -10.444 1.00 76.81 200 VAL A N 1
ATOM 1531 C CA . VAL A 1 200 ? 1.093 4.475 -11.480 1.00 76.81 200 VAL A CA 1
ATOM 1532 C C . VAL A 1 200 ? 0.797 5.893 -10.980 1.00 76.81 200 VAL A C 1
ATOM 1534 O O . VAL A 1 200 ? 1.680 6.751 -11.025 1.00 76.81 200 VAL A O 1
ATOM 1537 N N . ASP A 1 201 ? -0.382 6.111 -10.393 1.00 75.25 201 ASP A N 1
ATOM 1538 C CA . ASP A 1 201 ? -0.821 7.427 -9.900 1.00 75.25 201 ASP A CA 1
ATOM 1539 C C . ASP A 1 201 ? -0.986 7.503 -8.372 1.00 75.25 201 ASP A C 1
ATOM 1541 O O . ASP A 1 201 ? -1.267 8.569 -7.818 1.00 75.25 201 ASP A O 1
ATOM 1545 N N . TYR A 1 202 ? -0.785 6.393 -7.660 1.00 74.00 202 TYR A N 1
ATOM 1546 C CA . TYR A 1 202 ? -0.988 6.327 -6.213 1.00 74.00 202 TYR A CA 1
ATOM 1547 C C . TYR A 1 202 ? -0.071 7.289 -5.442 1.00 74.00 202 TYR A C 1
ATOM 1549 O O . TYR A 1 202 ? 1.150 7.274 -5.606 1.00 74.00 202 TYR A O 1
ATOM 1557 N N . ALA A 1 203 ? -0.662 8.127 -4.584 1.00 76.12 203 ALA A N 1
ATOM 1558 C CA . ALA A 1 203 ? 0.031 9.151 -3.792 1.00 76.12 203 ALA A CA 1
ATOM 1559 C C . ALA A 1 203 ? 0.899 10.137 -4.611 1.00 76.12 203 ALA A C 1
ATOM 1561 O O . ALA A 1 203 ? 1.817 10.763 -4.074 1.00 76.12 203 ALA A O 1
ATOM 1562 N N . LYS A 1 204 ? 0.617 10.307 -5.908 1.00 81.06 204 LYS A N 1
ATOM 1563 C CA . LYS A 1 204 ? 1.281 11.304 -6.752 1.00 81.06 204 LYS A CA 1
ATOM 1564 C C . LYS A 1 204 ? 0.713 12.694 -6.455 1.00 81.06 204 LYS A C 1
ATOM 1566 O O . LYS A 1 204 ? -0.493 12.912 -6.562 1.00 81.06 204 LYS A O 1
ATOM 1571 N N . LYS A 1 205 ? 1.573 13.643 -6.076 1.00 74.69 205 LYS A N 1
ATOM 1572 C CA . LYS A 1 205 ? 1.175 15.052 -5.920 1.00 74.69 205 LYS A CA 1
ATOM 1573 C C . LYS A 1 205 ? 0.875 15.633 -7.309 1.00 74.69 205 LYS A C 1
ATOM 1575 O O . LYS A 1 205 ? 1.645 15.396 -8.238 1.00 74.69 205 LYS A O 1
ATOM 1580 N N . ARG A 1 206 ? -0.252 16.335 -7.438 1.00 63.53 206 ARG A N 1
ATOM 1581 C CA . ARG A 1 206 ? -0.597 17.131 -8.626 1.00 63.53 206 ARG A CA 1
ATOM 1582 C C . ARG A 1 206 ? -0.089 18.553 -8.475 1.00 63.53 206 ARG A C 1
ATOM 1584 O O . ARG A 1 206 ? -0.111 19.037 -7.321 1.00 63.53 206 ARG A O 1
#

Mean predicted aligned error: 18.95 Å

InterPro domains:
  IPR011051 RmlC-like cupin domain superfamily [SSF51182] (114-199)
  IPR014710 RmlC-like jelly roll fold [G3DSA:2.60.120.10] (100-201)

Radius of gyration: 33.83 Å; Cα contacts (8 Å, |Δi|>4): 293; chains: 1; bounding box: 101×76×86 Å